Protein AF-A0AA50DKS5-F1 (afdb_monomer_lite)

Organism: NCBI:txid3062598

pLDDT: mean 78.27, std 12.13, range [40.22, 96.81]

InterPro domains:
  IPR008312 Type VI secretion system sheath protein TssB1 [PF05591] (7-66)
  IPR010732 Type VI secretion, TssG-like [PTHR35564] (52-245)

Foldseek 3Di:
DDPDPPPDDPDDPDDDDDDDCPVPDDDDDDDDDDDADDDCLPLPPDPDDPVPDDGDDDDPVPCDDVVLVLCVLLVCNDPPSVVVQPDDSVLVSQLSNQSNDPDNDLVSLQSLLCSLPVQKHKDKDQWDWDKDFDPDADDPPDPDDDDPVPPHDHDGIDIGGHQEMEIEIEHADLVVLVQCALPHPSVVNSLSVCCSRVPQRHKYWYKYKYFPLSLDADPPDPDDDDDQRRDDPPDDPNDDDPPDDRMTMDTRGMRHNDDPDDPPDDDDDDDDDDD

Structure (mmCIF, N/CA/C/O backbone):
data_AF-A0AA50DKS5-F1
#
_entry.id   AF-A0AA50DKS5-F1
#
loop_
_atom_site.group_PDB
_atom_site.id
_atom_site.type_symbol
_atom_site.label_atom_id
_atom_site.label_alt_id
_atom_site.label_comp_id
_atom_site.label_asym_id
_atom_site.label_entity_id
_atom_site.label_seq_id
_atom_site.pdbx_PDB_ins_code
_atom_site.Cartn_x
_atom_site.Cartn_y
_atom_site.Cartn_z
_atom_site.occupancy
_atom_site.B_iso_or_equiv
_atom_site.auth_seq_id
_atom_site.auth_comp_id
_atom_site.auth_asym_id
_atom_site.auth_atom_id
_atom_site.pdbx_PDB_model_num
ATOM 1 N N . MET A 1 1 ? -30.496 13.389 44.819 1.00 41.00 1 MET A N 1
ATOM 2 C CA . MET A 1 1 ? -31.827 13.177 44.215 1.00 41.00 1 MET A CA 1
ATOM 3 C C . MET A 1 1 ? -32.398 14.548 43.907 1.00 41.00 1 MET A C 1
ATOM 5 O O . MET A 1 1 ? -32.779 15.257 44.826 1.00 41.00 1 MET A O 1
ATOM 9 N N . SER A 1 2 ? -32.318 14.976 42.651 1.00 40.22 2 SER A N 1
ATOM 10 C CA . SER A 1 2 ? -32.884 16.236 42.173 1.00 40.22 2 SER A CA 1
ATOM 11 C C . SER A 1 2 ? -34.405 16.106 42.157 1.00 40.22 2 SER A C 1
ATOM 13 O O . SER A 1 2 ? -34.955 15.314 41.392 1.00 40.22 2 SER A O 1
ATOM 15 N N . ASN A 1 3 ? -35.083 16.841 43.037 1.00 45.91 3 ASN A N 1
ATOM 16 C CA . ASN A 1 3 ? -36.538 16.915 43.034 1.00 45.91 3 ASN A CA 1
ATOM 17 C C . ASN A 1 3 ? -36.977 17.563 41.716 1.00 45.91 3 ASN A C 1
ATOM 19 O O . ASN A 1 3 ? -36.710 18.738 41.477 1.00 45.91 3 ASN A O 1
ATOM 23 N N . SER A 1 4 ? -37.604 16.774 40.841 1.00 48.50 4 SER A N 1
ATOM 24 C CA . SER A 1 4 ? -38.310 17.285 39.667 1.00 48.50 4 SER A CA 1
ATOM 25 C C . SER A 1 4 ? -39.336 18.319 40.135 1.00 48.50 4 SER A C 1
ATOM 27 O O . SER A 1 4 ? -40.123 18.043 41.042 1.00 48.50 4 SER A O 1
ATOM 29 N N . TYR A 1 5 ? -39.333 19.496 39.511 1.00 51.75 5 TYR A N 1
ATOM 30 C CA . TYR A 1 5 ? -40.153 20.675 39.825 1.00 51.75 5 TYR A CA 1
ATOM 31 C C . TYR A 1 5 ? -41.684 20.461 39.747 1.00 51.75 5 TYR A C 1
ATOM 33 O O . TYR A 1 5 ? -42.449 21.411 39.849 1.00 51.75 5 TYR A O 1
ATOM 41 N N . GLN A 1 6 ? -42.157 19.225 39.578 1.00 54.66 6 GLN A N 1
ATOM 42 C CA . GLN A 1 6 ? -43.576 18.854 39.538 1.00 54.66 6 GLN A CA 1
ATOM 43 C C . GLN A 1 6 ? -44.177 18.477 40.903 1.00 54.66 6 GLN A C 1
ATOM 45 O O . GLN A 1 6 ? -45.345 18.101 40.965 1.00 54.66 6 GLN A O 1
ATOM 50 N N . SER A 1 7 ? -43.415 18.558 42.000 1.00 57.22 7 SER A N 1
ATOM 51 C CA . SER A 1 7 ? -43.892 18.105 43.318 1.00 57.22 7 SER A CA 1
ATOM 52 C C . SER A 1 7 ? -44.574 19.179 44.180 1.00 57.22 7 SER A C 1
ATOM 54 O O . SER A 1 7 ? -45.033 18.853 45.276 1.00 57.22 7 SER A O 1
ATOM 56 N N . GLU A 1 8 ? -44.672 20.432 43.733 1.00 63.00 8 GLU A N 1
ATOM 57 C CA . GLU A 1 8 ? -45.367 21.488 44.480 1.00 63.00 8 GLU A CA 1
ATOM 58 C C . GLU A 1 8 ? -46.727 21.780 43.852 1.00 63.00 8 GLU A C 1
ATOM 60 O O . GLU A 1 8 ? -46.845 22.534 42.888 1.00 63.00 8 GLU A O 1
ATOM 65 N N . ILE A 1 9 ? -47.773 21.155 44.398 1.00 62.28 9 ILE A N 1
ATOM 66 C CA . ILE A 1 9 ? -49.142 21.377 43.936 1.00 62.28 9 ILE A CA 1
ATOM 67 C C . ILE A 1 9 ? -49.841 22.364 44.884 1.00 62.28 9 ILE A C 1
ATOM 69 O O . ILE A 1 9 ? -49.938 22.079 46.082 1.00 62.28 9 ILE A O 1
ATOM 73 N N . PRO A 1 10 ? -50.357 23.506 44.390 1.00 65.62 10 PRO A N 1
ATOM 74 C CA . PRO A 1 10 ? -51.117 24.432 45.219 1.00 65.62 10 PRO A CA 1
ATOM 75 C C . PRO A 1 10 ? -52.392 23.773 45.765 1.00 65.62 10 PRO A C 1
ATOM 77 O O . PRO A 1 10 ? -52.944 22.844 45.170 1.00 65.62 10 PRO A O 1
ATOM 80 N N . LYS A 1 11 ? -52.890 24.258 46.909 1.00 64.38 11 LYS A N 1
ATOM 81 C CA . LYS A 1 11 ? -54.128 23.742 47.513 1.00 64.38 11 LYS A CA 1
ATOM 82 C C . LYS A 1 11 ? -55.319 23.972 46.573 1.00 64.38 11 LYS A C 1
ATOM 84 O O . LYS A 1 11 ? -55.790 25.097 46.435 1.00 64.38 11 LYS A O 1
ATOM 89 N N . ALA A 1 12 ? -55.833 22.895 45.987 1.00 70.19 12 ALA A N 1
ATOM 90 C CA . ALA A 1 12 ? -57.063 22.866 45.198 1.00 70.19 12 ALA A CA 1
ATOM 91 C C . ALA A 1 12 ? -58.114 21.961 45.868 1.00 70.19 12 ALA A C 1
ATOM 93 O O . ALA A 1 12 ? -57.774 21.099 46.679 1.00 70.19 12 ALA A O 1
ATOM 94 N N . ARG A 1 13 ? -59.404 22.149 45.541 1.00 72.62 13 ARG A N 1
ATOM 95 C CA . ARG A 1 13 ? -60.508 21.334 46.099 1.00 72.62 13 ARG A CA 1
ATOM 96 C C . ARG A 1 13 ? -60.467 19.867 45.657 1.00 72.62 13 ARG A C 1
ATOM 98 O O . ARG A 1 13 ? -61.010 19.019 46.353 1.00 72.62 13 ARG A O 1
ATOM 105 N N . VAL A 1 14 ? -59.822 19.575 44.531 1.00 65.06 14 VAL A N 1
ATOM 106 C CA . VAL A 1 14 ? -59.514 18.221 44.063 1.00 65.06 14 VAL A CA 1
ATOM 107 C C . VAL A 1 14 ? -58.103 18.256 43.491 1.00 65.06 14 VAL A C 1
ATOM 109 O O . VAL A 1 14 ? -57.806 19.119 42.669 1.00 65.06 14 VAL A O 1
ATOM 112 N N . ASN A 1 15 ? -57.251 17.331 43.927 1.00 67.56 15 ASN A N 1
ATOM 113 C CA . ASN A 1 15 ? -55.910 17.135 43.386 1.00 67.56 15 ASN A CA 1
ATOM 114 C C . ASN A 1 15 ? -55.766 15.680 42.949 1.00 67.56 15 ASN A C 1
ATOM 116 O O . ASN A 1 15 ? -55.916 14.776 43.768 1.00 67.56 15 ASN A O 1
ATOM 120 N N . ILE A 1 16 ? -55.484 15.462 41.666 1.00 65.88 16 ILE A N 1
ATOM 121 C CA . ILE A 1 16 ? -55.266 14.129 41.102 1.00 65.88 16 ILE A CA 1
ATOM 122 C C . ILE A 1 16 ? -53.771 13.997 40.821 1.00 65.88 16 ILE A C 1
ATOM 124 O O . ILE A 1 16 ? -53.233 14.701 39.969 1.00 65.88 16 ILE A O 1
ATOM 128 N N . GLN A 1 17 ? -53.101 13.110 41.556 1.00 62.28 17 GLN A N 1
ATOM 129 C CA . GLN A 1 17 ? -51.696 12.768 41.346 1.00 62.28 17 GLN A CA 1
ATOM 130 C C . GLN A 1 17 ? -51.593 11.371 40.736 1.00 62.28 17 GLN A C 1
ATOM 132 O O . GLN A 1 17 ? -52.210 10.426 41.223 1.00 62.28 17 GLN A O 1
ATOM 137 N N . LEU A 1 18 ? -50.782 11.242 39.686 1.00 57.25 18 LEU A N 1
ATOM 138 C CA . LEU A 1 18 ? -50.420 9.954 39.107 1.00 57.25 18 LEU A CA 1
ATOM 139 C C . LEU A 1 18 ? -49.136 9.458 39.788 1.00 57.25 18 LEU A C 1
ATOM 141 O O . LEU A 1 18 ? -48.049 9.962 39.511 1.00 57.25 18 LEU A O 1
ATOM 145 N N . SER A 1 19 ? -49.251 8.485 40.689 1.00 56.84 19 SER A N 1
ATOM 146 C CA . SER A 1 19 ? -48.101 7.820 41.303 1.00 56.84 19 SER A CA 1
ATOM 147 C C . SER A 1 19 ? -47.795 6.513 40.565 1.00 56.84 19 SER A C 1
ATOM 149 O O . SER A 1 19 ? -48.608 5.595 40.501 1.00 56.84 19 SER A O 1
ATOM 151 N N . LEU A 1 20 ? -46.598 6.419 39.982 1.00 63.66 20 LEU A N 1
ATOM 152 C CA . LEU A 1 20 ? -46.109 5.184 39.367 1.00 63.66 20 LEU A CA 1
ATOM 153 C C . LEU A 1 20 ? -45.608 4.247 40.475 1.00 63.66 20 LEU A C 1
ATOM 155 O O . LEU A 1 20 ? -44.569 4.494 41.086 1.00 63.66 20 LEU A O 1
ATOM 159 N N . HIS A 1 21 ? -46.346 3.175 40.761 1.00 61.62 21 HIS A N 1
ATOM 160 C CA . HIS A 1 21 ? -45.908 2.134 41.692 1.00 61.62 21 HIS A CA 1
ATOM 161 C C . HIS A 1 21 ? -44.920 1.180 41.009 1.00 61.62 21 HIS A C 1
ATOM 163 O O . HIS A 1 21 ? -45.314 0.233 40.340 1.00 61.62 21 HIS A O 1
ATOM 169 N N . THR A 1 22 ? -43.619 1.411 41.202 1.00 64.81 22 THR A N 1
ATOM 170 C CA . THR A 1 22 ? -42.535 0.565 40.666 1.00 64.81 22 THR A CA 1
ATOM 171 C C . THR A 1 22 ? -42.190 -0.650 41.537 1.00 64.81 22 THR A C 1
ATOM 173 O O . THR A 1 22 ? -41.190 -1.314 41.284 1.00 64.81 22 THR A O 1
ATOM 176 N N . GLY A 1 23 ? -42.981 -0.970 42.570 1.00 67.75 23 GLY A N 1
ATOM 177 C CA . GLY A 1 23 ? -42.818 -2.205 43.358 1.00 67.75 23 GLY A CA 1
ATOM 178 C C . GLY A 1 23 ? -41.442 -2.386 44.018 1.00 67.75 23 GLY A C 1
ATOM 179 O O . GLY A 1 23 ? -41.002 -3.513 44.206 1.00 67.75 23 GLY A O 1
ATOM 180 N N . GLY A 1 24 ? -40.728 -1.295 44.324 1.00 65.88 24 GLY A N 1
ATOM 181 C CA . GLY A 1 24 ? -39.368 -1.350 44.879 1.00 65.88 24 GLY A CA 1
ATOM 182 C C . GLY A 1 24 ? -38.260 -1.618 43.851 1.00 65.88 24 GLY A C 1
ATOM 183 O O . GLY A 1 24 ? -37.094 -1.711 44.234 1.00 65.88 24 GLY A O 1
ATOM 184 N N . ALA A 1 25 ? -38.584 -1.703 42.555 1.00 63.84 25 ALA A N 1
ATOM 185 C CA . ALA A 1 25 ? -37.595 -1.850 41.496 1.00 63.84 25 ALA A CA 1
ATOM 186 C C . ALA A 1 25 ? -36.688 -0.612 41.430 1.00 63.84 25 ALA A C 1
ATOM 188 O O . ALA A 1 25 ? -37.138 0.515 41.202 1.00 63.84 25 ALA A O 1
ATOM 189 N N . GLN A 1 26 ? -35.389 -0.826 41.631 1.00 65.12 26 GLN A N 1
ATOM 190 C CA . GLN A 1 26 ? -34.385 0.221 41.503 1.00 65.12 26 GLN A CA 1
ATOM 191 C C . GLN A 1 26 ? -34.089 0.479 40.025 1.00 65.12 26 GLN A C 1
ATOM 193 O O . GLN A 1 26 ? -33.882 -0.450 39.243 1.00 65.12 26 GLN A O 1
ATOM 198 N N . LYS A 1 27 ? -34.048 1.757 39.638 1.00 70.62 27 LYS A N 1
ATOM 199 C CA . LYS A 1 27 ? -33.676 2.171 38.283 1.00 70.62 27 LYS A CA 1
ATOM 200 C C . LYS A 1 27 ? -32.229 1.754 38.009 1.00 70.62 27 LYS A C 1
ATOM 202 O O . LYS A 1 27 ? -31.300 2.388 38.503 1.00 70.62 27 LYS A O 1
ATOM 207 N N . LYS A 1 28 ? -32.041 0.706 37.208 1.00 66.06 28 LYS A N 1
ATOM 208 C CA . LYS A 1 28 ? -30.723 0.301 36.715 1.00 66.06 28 LYS A CA 1
ATOM 209 C C . LYS A 1 28 ? -30.365 1.190 35.525 1.00 66.06 28 LYS A C 1
ATOM 211 O O . LYS A 1 28 ? -31.116 1.260 34.558 1.00 66.06 28 LYS A O 1
ATOM 216 N N . ILE A 1 29 ? -29.264 1.925 35.638 1.00 77.56 29 ILE A N 1
ATOM 217 C CA . ILE A 1 29 ? -28.737 2.767 34.560 1.00 77.56 29 ILE A CA 1
ATOM 218 C C . ILE A 1 29 ? -27.666 1.949 33.845 1.00 77.56 29 ILE A C 1
ATOM 220 O O . ILE A 1 29 ? -26.750 1.439 34.490 1.00 77.56 29 ILE A O 1
ATOM 224 N N . GLU A 1 30 ? -27.799 1.793 32.532 1.00 72.06 30 GLU A N 1
ATOM 225 C CA . GLU A 1 30 ? -26.780 1.139 31.716 1.00 72.06 30 GLU A CA 1
ATOM 226 C C . GLU A 1 30 ? -25.545 2.035 31.601 1.00 72.06 30 GLU A C 1
ATOM 228 O O . GLU A 1 30 ? -25.652 3.241 31.366 1.00 72.06 30 GLU A O 1
ATOM 233 N N . LEU A 1 31 ? -24.365 1.444 31.794 1.00 76.94 31 LEU A N 1
ATOM 234 C CA . LEU A 1 31 ? -23.100 2.146 31.627 1.00 76.94 31 LEU A CA 1
ATOM 235 C C . LEU A 1 31 ? -22.703 2.098 30.147 1.00 76.94 31 LEU A C 1
ATOM 237 O O . LEU A 1 31 ? -22.516 1.003 29.614 1.00 76.94 31 LEU A O 1
ATOM 241 N N . PRO A 1 32 ? -22.561 3.251 29.472 1.00 78.12 32 PRO A N 1
ATOM 242 C CA . PRO A 1 32 ? -22.132 3.265 28.085 1.00 78.12 32 PRO A CA 1
ATOM 243 C C . PRO A 1 32 ? -20.652 2.884 27.986 1.00 78.12 32 PRO A C 1
ATOM 245 O O . PRO A 1 32 ? -19.813 3.424 28.711 1.00 78.12 32 PRO A O 1
ATOM 248 N N . LEU A 1 33 ? -20.318 2.002 27.043 1.00 76.44 33 LEU A N 1
ATOM 249 C CA . LEU A 1 33 ? -18.931 1.737 26.670 1.00 76.44 33 LEU A CA 1
ATOM 250 C C . LEU A 1 33 ? -18.381 2.954 25.912 1.00 76.44 33 LEU A C 1
ATOM 252 O O . LEU A 1 33 ? -18.797 3.233 24.789 1.00 76.44 33 LEU A O 1
ATOM 256 N N . LYS A 1 34 ? -17.444 3.683 26.524 1.00 78.75 34 LYS A N 1
ATOM 257 C CA . LYS A 1 34 ? -16.695 4.765 25.873 1.00 78.75 34 LYS A CA 1
ATOM 258 C C . LYS A 1 34 ? -15.240 4.341 25.721 1.00 78.75 34 LYS A C 1
ATOM 260 O O . LYS A 1 34 ? -14.570 4.086 26.716 1.00 78.75 34 LYS A O 1
ATOM 265 N N . LEU A 1 35 ? -14.769 4.277 24.481 1.00 77.19 35 LEU A N 1
ATOM 266 C CA . LEU A 1 35 ? -13.377 3.983 24.153 1.00 77.19 35 LEU A CA 1
ATOM 267 C C . LEU A 1 35 ? -12.627 5.300 23.937 1.00 77.19 35 LEU A C 1
ATOM 269 O O . LEU A 1 35 ? -13.119 6.183 23.235 1.00 77.19 35 LEU A O 1
ATOM 273 N N . MET A 1 36 ? -11.450 5.432 24.547 1.00 79.06 36 MET A N 1
ATOM 274 C CA . MET A 1 36 ? -10.564 6.581 24.368 1.00 79.06 36 MET A CA 1
ATOM 275 C C . MET A 1 36 ? -9.353 6.142 23.553 1.00 79.06 36 MET A C 1
ATOM 277 O O . MET A 1 36 ? -8.617 5.250 23.966 1.00 79.06 36 MET A O 1
ATOM 281 N N . VAL A 1 37 ? -9.157 6.775 22.399 1.00 76.69 37 VAL A N 1
ATOM 282 C CA . VAL A 1 37 ? -7.988 6.543 21.549 1.00 76.69 37 VAL A CA 1
ATOM 283 C C . VAL A 1 37 ? -6.999 7.674 21.795 1.00 76.69 37 VAL A C 1
ATOM 285 O O . VAL A 1 37 ? -7.331 8.842 21.599 1.00 76.69 37 VAL A O 1
ATOM 288 N N . VAL A 1 38 ? -5.790 7.330 22.232 1.00 82.31 38 VAL A N 1
ATOM 289 C CA . VAL A 1 38 ? -4.711 8.288 22.494 1.00 82.31 38 VAL A CA 1
ATOM 290 C C . VAL A 1 38 ? -3.602 8.052 21.484 1.00 82.31 38 VAL A C 1
ATOM 292 O O . VAL A 1 38 ? -3.133 6.931 21.323 1.00 82.31 38 VAL A O 1
ATOM 295 N N . GLY A 1 39 ? -3.190 9.116 20.807 1.00 76.00 39 GLY A N 1
ATOM 296 C CA . GLY A 1 39 ? -2.109 9.097 19.833 1.00 76.00 39 GLY A CA 1
ATOM 297 C C . GLY A 1 39 ? -1.587 10.509 19.608 1.00 76.00 39 GLY A C 1
ATOM 298 O O . GLY A 1 39 ? -2.270 11.487 19.927 1.00 76.00 39 GLY A O 1
ATOM 299 N N . ASP A 1 40 ? -0.371 10.623 19.081 1.00 76.06 40 ASP A N 1
ATOM 300 C CA . ASP A 1 40 ? 0.149 11.911 18.634 1.00 76.06 40 ASP A CA 1
ATOM 301 C C . ASP A 1 40 ? -0.353 12.213 17.220 1.00 76.06 40 ASP A C 1
ATOM 303 O O . ASP A 1 40 ? 0.219 11.789 16.218 1.00 76.06 40 ASP A O 1
ATOM 307 N N . TYR A 1 41 ? -1.458 12.950 17.155 1.00 74.62 41 TYR A N 1
ATOM 308 C CA . TYR A 1 41 ? -2.046 13.430 15.902 1.00 74.62 41 TYR A CA 1
ATOM 309 C C . TYR A 1 41 ? -1.471 14.779 15.449 1.00 74.62 41 TYR A C 1
ATOM 311 O O . TYR A 1 41 ? -1.801 15.254 14.364 1.00 74.62 41 TYR A O 1
ATOM 319 N N . SER A 1 42 ? -0.638 15.401 16.288 1.00 71.31 42 SER A N 1
ATOM 320 C CA . SER A 1 42 ? -0.058 16.732 16.081 1.00 71.31 42 SER A CA 1
ATOM 321 C C . SER A 1 42 ? 1.397 16.696 15.612 1.00 71.31 42 SER A C 1
ATOM 323 O O . SER A 1 42 ? 1.975 17.753 15.367 1.00 71.31 42 SER A O 1
ATOM 325 N N . ASN A 1 43 ? 1.995 15.502 15.521 1.00 66.25 43 ASN A N 1
ATOM 326 C CA . ASN A 1 43 ? 3.399 15.289 15.171 1.00 66.25 43 ASN A CA 1
ATOM 327 C C . ASN A 1 43 ? 4.355 16.131 16.042 1.00 66.25 43 ASN A C 1
ATOM 329 O O . ASN A 1 43 ? 5.215 16.856 15.542 1.00 66.25 43 ASN A O 1
ATOM 333 N N . GLY A 1 44 ? 4.143 16.106 17.358 1.00 75.06 44 GLY A N 1
ATOM 334 C CA . GLY A 1 44 ? 4.940 16.856 18.330 1.00 75.06 44 GLY A CA 1
ATOM 335 C C . GLY A 1 44 ? 4.708 18.372 18.359 1.00 75.06 44 GLY A C 1
ATOM 336 O O . GLY A 1 44 ? 5.373 19.065 19.130 1.00 75.06 44 GLY A O 1
ATOM 337 N N . ALA A 1 45 ? 3.776 18.917 17.569 1.00 72.50 45 ALA A N 1
ATOM 338 C CA . ALA A 1 45 ? 3.452 20.345 17.611 1.00 72.50 45 ALA A CA 1
ATOM 339 C C . ALA A 1 45 ? 2.688 20.746 18.889 1.00 72.50 45 ALA A C 1
ATOM 341 O O . ALA A 1 45 ? 2.758 21.898 19.316 1.00 72.50 45 ALA A O 1
ATOM 342 N N . GLU A 1 46 ? 1.973 19.810 19.523 1.00 77.19 46 GLU A N 1
ATOM 343 C CA . GLU A 1 46 ? 1.187 20.074 20.729 1.00 77.19 46 GLU A CA 1
ATOM 344 C C . GLU A 1 46 ? 2.047 20.007 22.003 1.00 77.19 46 GLU A C 1
ATOM 346 O O . GLU A 1 46 ? 2.353 18.931 22.526 1.00 77.19 46 GLU A O 1
ATOM 351 N N . GLN A 1 47 ? 2.404 21.185 22.520 1.00 81.94 47 GLN A N 1
ATOM 352 C CA . GLN A 1 47 ? 3.286 21.357 23.681 1.00 81.94 47 GLN A CA 1
ATOM 353 C C . GLN A 1 47 ? 2.534 21.510 25.012 1.00 81.94 47 GLN A C 1
ATOM 355 O O . GLN A 1 47 ? 3.155 21.485 26.075 1.00 81.94 47 GLN A O 1
ATOM 360 N N . ARG A 1 48 ? 1.200 21.653 24.992 1.00 87.88 48 ARG A N 1
ATOM 361 C CA . ARG A 1 48 ? 0.410 21.786 26.226 1.00 87.88 48 ARG A CA 1
ATOM 362 C C . ARG A 1 48 ? 0.468 20.506 27.067 1.00 87.88 48 ARG A C 1
ATOM 364 O O . ARG A 1 48 ? 0.461 19.410 26.491 1.00 87.88 48 ARG A O 1
ATOM 371 N N . PRO A 1 49 ? 0.478 20.594 28.408 1.00 87.25 49 PRO A N 1
ATOM 372 C CA . PRO A 1 49 ? 0.422 19.416 29.270 1.00 87.25 49 PRO A CA 1
ATOM 373 C C . PRO A 1 49 ? -0.879 18.635 29.042 1.00 87.25 49 PRO A C 1
ATOM 375 O O . PRO A 1 49 ? -1.917 19.211 28.726 1.00 87.25 49 PRO A O 1
ATOM 378 N N . VAL A 1 50 ? -0.838 17.308 29.209 1.00 84.44 50 VAL A N 1
ATOM 379 C CA . VAL A 1 50 ? -1.974 16.408 28.905 1.00 84.44 50 VAL A CA 1
ATOM 380 C C . VAL A 1 50 ? -3.252 16.790 29.663 1.00 84.44 50 VAL A C 1
ATOM 382 O O . VAL A 1 50 ? -4.344 16.623 29.132 1.00 84.44 50 VAL A O 1
ATOM 385 N N . SER A 1 51 ? -3.125 17.359 30.863 1.00 85.75 51 SER A N 1
ATOM 386 C CA . SER A 1 51 ? -4.247 17.840 31.680 1.00 85.75 51 SER A CA 1
ATOM 387 C C . SER A 1 51 ? -5.024 19.010 31.071 1.00 85.75 51 SER A C 1
ATOM 389 O O . SER A 1 51 ? -6.178 19.213 31.429 1.00 85.75 51 SER A O 1
ATOM 391 N N . GLU A 1 52 ? -4.405 19.784 30.178 1.00 85.12 52 GLU A N 1
ATOM 392 C CA . GLU A 1 52 ? -5.013 20.944 29.509 1.00 85.12 52 GLU A CA 1
ATOM 393 C C . GLU A 1 52 ? -5.562 20.599 28.116 1.00 85.12 52 GLU A C 1
ATOM 395 O O . GLU A 1 52 ? -6.104 21.459 27.422 1.00 85.12 52 GLU A O 1
ATOM 400 N N . ARG A 1 53 ? -5.403 19.344 27.678 1.00 83.56 53 ARG A N 1
ATOM 401 C CA . ARG A 1 53 ? -5.865 18.884 26.367 1.00 83.56 53 ARG A CA 1
ATOM 402 C C . ARG A 1 53 ? -7.318 18.433 26.465 1.00 83.56 53 ARG A C 1
ATOM 404 O O . ARG A 1 53 ? -7.678 17.629 27.323 1.00 83.56 53 ARG A O 1
ATOM 411 N N . GLU A 1 54 ? -8.150 18.922 25.554 1.00 79.56 54 GLU A N 1
ATOM 412 C CA . GLU A 1 54 ? -9.554 18.523 25.485 1.00 79.56 54 GLU A CA 1
ATOM 413 C C . GLU A 1 54 ? -9.713 17.164 24.794 1.00 79.56 54 GLU A C 1
ATOM 415 O O . GLU A 1 54 ? -9.077 16.874 23.779 1.00 79.56 54 GLU A O 1
ATOM 420 N N . THR A 1 55 ? -10.589 16.321 25.345 1.00 74.69 55 THR A N 1
ATOM 421 C CA . THR A 1 55 ? -10.972 15.062 24.696 1.00 74.69 55 THR A CA 1
ATOM 422 C C . THR A 1 55 ? -12.048 15.334 23.654 1.00 74.69 55 THR A C 1
ATOM 424 O O . THR A 1 55 ? -13.068 15.957 23.945 1.00 74.69 55 THR A O 1
ATOM 427 N N . VAL A 1 56 ? -11.828 14.860 22.430 1.00 72.81 56 VAL A N 1
ATOM 428 C CA . VAL A 1 56 ? -12.771 15.043 21.324 1.00 72.81 56 VAL A CA 1
ATOM 429 C C . VAL A 1 56 ? -13.631 13.790 21.196 1.00 72.81 56 VAL A C 1
ATOM 431 O O . VAL A 1 56 ? -13.116 12.687 21.015 1.00 72.81 56 VAL A O 1
ATOM 434 N N . SER A 1 57 ? -14.953 13.943 21.293 1.00 71.56 57 SER A N 1
ATOM 435 C CA . SER A 1 57 ? -15.889 12.834 21.090 1.00 71.56 57 SER A CA 1
ATOM 436 C C . SER A 1 57 ? -16.140 12.600 19.602 1.00 71.56 57 SER A C 1
ATOM 438 O O . SER A 1 57 ? -16.561 13.528 18.914 1.00 71.56 57 SER A O 1
ATOM 440 N N . ILE A 1 58 ? -15.978 11.365 19.129 1.00 66.12 58 ILE A N 1
ATOM 441 C CA . ILE A 1 58 ? -16.284 10.954 17.751 1.00 66.12 58 ILE A CA 1
ATOM 442 C C . ILE A 1 58 ? -17.430 9.930 17.794 1.00 66.12 58 ILE A C 1
ATOM 444 O O . ILE A 1 58 ? -17.413 8.998 18.596 1.00 66.12 58 ILE A O 1
ATOM 448 N N . ASN A 1 59 ? -18.452 10.114 16.963 1.00 65.50 59 ASN A N 1
ATOM 449 C CA . ASN A 1 59 ? -19.635 9.277 16.821 1.00 65.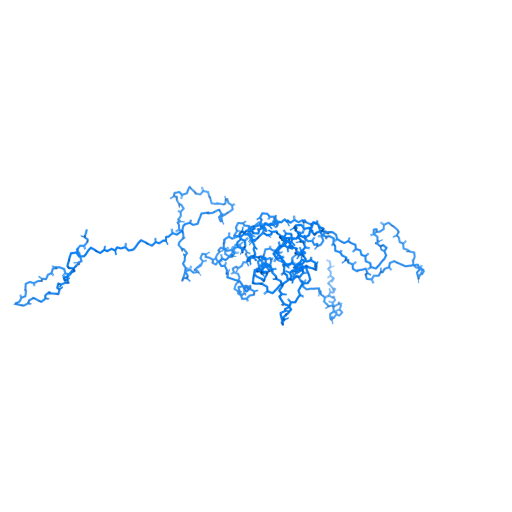50 59 ASN A CA 1
ATOM 450 C C . ASN A 1 59 ? -20.101 9.258 15.349 1.00 65.50 59 ASN A C 1
ATOM 452 O O . ASN A 1 59 ? -19.646 10.039 14.518 1.00 65.50 59 ASN A O 1
ATOM 456 N N . LYS A 1 60 ? -21.026 8.352 15.007 1.00 58.56 60 LYS A N 1
ATOM 457 C CA . LYS A 1 60 ? -21.490 8.153 13.619 1.00 58.56 60 LYS A CA 1
ATOM 458 C C . LYS A 1 60 ? -22.145 9.399 12.995 1.00 58.56 60 LYS A C 1
ATOM 460 O O . LYS A 1 60 ? -22.190 9.508 11.775 1.00 58.56 60 LYS A O 1
ATOM 465 N N . ASN A 1 61 ? -22.638 10.319 13.822 1.00 51.34 61 ASN A N 1
ATOM 466 C CA . ASN A 1 61 ? -23.417 11.483 13.403 1.00 51.34 61 ASN A CA 1
ATOM 467 C C . ASN A 1 61 ? -22.620 12.798 13.471 1.00 51.34 61 ASN A C 1
ATOM 469 O O . ASN A 1 61 ? -23.147 13.826 13.062 1.00 51.34 61 ASN A O 1
ATOM 473 N N . ASN A 1 62 ? -21.382 12.784 13.983 1.00 55.50 62 ASN A N 1
ATOM 474 C CA . ASN A 1 62 ? -20.531 13.963 14.163 1.00 55.50 62 ASN A CA 1
ATOM 475 C C . ASN A 1 62 ? -19.211 13.845 13.387 1.00 55.50 62 ASN A C 1
ATOM 477 O O . ASN A 1 62 ? -18.149 14.229 13.879 1.00 55.50 62 ASN A O 1
ATOM 481 N N . PHE A 1 63 ? -19.275 13.351 12.147 1.00 60.88 63 PHE A N 1
ATOM 482 C CA . PHE A 1 63 ? -18.183 13.485 11.173 1.00 60.88 63 PHE A CA 1
ATOM 483 C C . PHE A 1 63 ? -18.041 14.965 10.753 1.00 60.88 63 PHE A C 1
ATOM 485 O O . PHE A 1 63 ? -18.228 15.352 9.604 1.00 60.88 63 PHE A O 1
ATOM 492 N N . ASP A 1 64 ? -17.829 15.801 11.758 1.00 67.94 64 ASP A N 1
ATOM 493 C CA . ASP A 1 64 ? -18.032 17.235 11.824 1.00 67.94 64 ASP A CA 1
ATOM 494 C C . ASP A 1 64 ? -16.683 17.916 11.607 1.00 67.94 64 ASP A C 1
ATOM 496 O O . ASP A 1 64 ? -15.637 17.272 11.707 1.00 67.94 64 ASP A O 1
ATOM 500 N N . ASN A 1 65 ? -16.696 19.210 11.311 1.00 69.62 65 ASN A N 1
ATOM 501 C CA . ASN A 1 65 ? -15.571 20.015 10.812 1.00 69.62 65 ASN A CA 1
ATOM 502 C C . ASN A 1 65 ? -14.146 19.651 11.285 1.00 69.62 65 ASN A C 1
ATOM 504 O O . ASN A 1 65 ? -13.214 19.780 10.503 1.00 69.62 65 ASN A O 1
ATOM 508 N N . ILE A 1 66 ? -13.939 19.184 12.519 1.00 74.62 66 ILE A N 1
ATOM 509 C CA . ILE A 1 66 ? -12.630 18.725 13.016 1.00 74.62 66 ILE A CA 1
ATOM 510 C C . ILE A 1 66 ? -12.093 17.529 12.218 1.00 74.62 66 ILE A C 1
ATOM 512 O O . ILE A 1 66 ? -10.931 17.543 11.826 1.00 74.62 66 ILE A O 1
ATOM 516 N N . SER A 1 67 ? -12.904 16.506 11.940 1.00 74.94 67 SER A N 1
ATOM 517 C CA . SER A 1 67 ? -12.469 15.354 11.138 1.00 74.94 67 SER A CA 1
ATOM 518 C C . SER A 1 67 ? -12.102 15.780 9.717 1.00 74.94 67 SER A C 1
ATOM 520 O O . SER A 1 67 ? -11.103 15.309 9.182 1.00 74.94 67 SER A O 1
ATOM 522 N N . GLN A 1 68 ? -12.855 16.720 9.138 1.00 75.88 68 GLN A N 1
ATOM 523 C CA . GLN A 1 68 ? -12.525 17.319 7.843 1.00 75.88 68 GLN A CA 1
ATOM 524 C C . GLN A 1 68 ? -11.235 18.141 7.901 1.00 75.88 68 GLN A C 1
ATOM 526 O O . GLN A 1 68 ? -10.390 18.006 7.022 1.00 75.88 68 GLN A O 1
ATOM 531 N N . SER A 1 69 ? -11.025 18.923 8.962 1.00 78.62 69 SER A N 1
ATOM 532 C CA . SER A 1 69 ? -9.776 19.657 9.189 1.00 78.62 69 SER A CA 1
ATOM 533 C C . SER A 1 69 ? -8.580 18.714 9.318 1.00 78.62 69 SER A C 1
ATOM 535 O O . SER A 1 69 ? -7.545 18.960 8.706 1.00 78.62 69 SER A O 1
ATOM 537 N N . LEU A 1 70 ? -8.722 17.606 10.054 1.00 81.62 70 LEU A N 1
ATOM 538 C CA . LEU A 1 70 ? -7.675 16.590 10.198 1.00 81.62 70 LEU A CA 1
ATOM 539 C C . LEU A 1 70 ? -7.369 15.894 8.869 1.00 81.62 70 LEU A C 1
ATOM 541 O O . LEU A 1 70 ? -6.203 15.738 8.523 1.00 81.62 70 LEU A O 1
ATOM 545 N N . LEU A 1 71 ? -8.390 15.525 8.091 1.00 82.12 71 LEU A N 1
ATOM 546 C CA . LEU A 1 71 ? -8.200 15.012 6.729 1.00 82.12 71 LEU A CA 1
ATOM 547 C C . LEU A 1 71 ? -7.555 16.069 5.818 1.00 82.12 71 LEU A C 1
ATOM 549 O O . LEU A 1 71 ? -6.723 15.738 4.974 1.00 82.12 71 LEU A O 1
ATOM 553 N N . GLY A 1 72 ? -7.872 17.347 6.031 1.00 80.75 72 GLY A N 1
ATOM 554 C CA . GLY A 1 72 ? -7.247 18.496 5.380 1.00 80.75 72 GLY A CA 1
ATOM 555 C C . GLY A 1 72 ? -5.735 18.560 5.580 1.00 80.75 72 GLY A C 1
ATOM 556 O O . GLY A 1 72 ? -5.021 18.820 4.614 1.00 80.75 72 GLY A O 1
ATOM 557 N N . LEU A 1 73 ? -5.229 18.225 6.774 1.00 81.38 73 LEU A N 1
ATOM 558 C CA . LEU A 1 73 ? -3.782 18.165 7.052 1.00 81.38 73 LEU A CA 1
ATOM 559 C C . LEU A 1 73 ? -3.043 17.147 6.171 1.00 81.38 73 LEU A C 1
ATOM 561 O O . LEU A 1 73 ? -1.838 17.261 5.971 1.00 81.38 73 LEU A O 1
ATOM 565 N N . VAL A 1 74 ? -3.765 16.167 5.631 1.00 79.81 74 VAL A N 1
ATOM 566 C CA . VAL A 1 74 ? -3.234 15.111 4.758 1.00 79.81 74 VAL A CA 1
ATOM 567 C C . VAL A 1 74 ? -3.589 15.348 3.284 1.00 79.81 74 VAL A C 1
ATOM 569 O O . VAL A 1 74 ? -3.377 14.488 2.435 1.00 79.81 74 VAL A O 1
ATOM 572 N N . GLY A 1 75 ? -4.178 16.498 2.950 1.00 79.31 75 GLY A N 1
ATOM 573 C CA . GLY A 1 75 ? -4.637 16.796 1.590 1.00 79.31 75 GLY A CA 1
ATOM 574 C C . GLY A 1 75 ? -5.922 16.064 1.177 1.00 79.31 75 GLY A C 1
ATOM 575 O O . GLY A 1 75 ? -6.317 16.138 0.016 1.00 79.31 75 GLY A O 1
ATOM 576 N N . LEU A 1 76 ? -6.605 15.394 2.111 1.00 81.38 76 LEU A N 1
ATOM 577 C CA . LEU A 1 76 ? -7.884 14.709 1.878 1.00 81.38 76 LEU A CA 1
ATOM 578 C C . LEU A 1 76 ? -9.111 15.587 2.172 1.00 81.38 76 LEU A C 1
ATOM 580 O O . LEU A 1 76 ? -10.233 15.165 1.918 1.00 81.38 76 LEU A O 1
ATOM 584 N N . GLY A 1 77 ? -8.916 16.805 2.682 1.00 73.94 77 GLY A N 1
ATOM 585 C CA . GLY A 1 77 ? -9.999 17.748 3.005 1.00 73.94 77 GLY A CA 1
ATOM 586 C C . GLY A 1 77 ? -10.534 18.560 1.817 1.00 73.94 77 GLY A C 1
ATOM 587 O O . GLY A 1 77 ? -11.351 19.455 2.017 1.00 73.94 77 GLY A O 1
ATOM 588 N N . ILE A 1 78 ? -10.065 18.300 0.590 1.00 76.88 78 ILE A N 1
ATOM 589 C CA . ILE A 1 78 ? -10.570 18.975 -0.615 1.00 76.88 78 ILE A CA 1
ATOM 590 C C . ILE A 1 78 ? -11.931 18.358 -0.994 1.00 76.88 78 ILE A C 1
ATOM 592 O O . ILE A 1 78 ? -12.012 17.134 -1.154 1.00 76.88 78 ILE A O 1
ATOM 596 N N . PRO A 1 79 ? -13.000 19.164 -1.164 1.00 72.50 79 PRO A N 1
ATOM 597 C CA . PRO A 1 79 ? -14.298 18.662 -1.610 1.00 72.50 79 PRO A CA 1
ATOM 598 C C . PRO A 1 79 ? -14.181 17.883 -2.929 1.00 72.50 79 PRO A C 1
ATOM 600 O O . PRO A 1 79 ? -13.510 18.332 -3.855 1.00 72.50 79 PRO A O 1
ATOM 603 N N . GLY A 1 80 ? -14.822 16.714 -3.012 1.00 71.62 80 GLY A N 1
ATOM 604 C CA . GLY A 1 80 ? -14.754 15.809 -4.171 1.00 71.62 80 GLY A CA 1
ATOM 605 C C . GLY A 1 80 ? -13.665 14.731 -4.079 1.00 71.62 80 GLY A C 1
ATOM 606 O O . GLY A 1 80 ? -13.834 13.651 -4.635 1.00 71.62 80 GLY A O 1
ATOM 607 N N . THR A 1 81 ? -12.600 14.925 -3.290 1.00 74.75 81 THR A N 1
ATOM 608 C CA . THR A 1 81 ? -11.559 13.890 -3.100 1.00 74.75 81 THR A CA 1
ATOM 609 C C . THR A 1 81 ? -12.128 12.607 -2.494 1.00 74.75 81 THR A C 1
ATOM 611 O O . THR A 1 81 ? -11.691 11.509 -2.834 1.00 74.75 81 THR A O 1
ATOM 614 N N . ALA A 1 82 ? -13.142 12.734 -1.634 1.00 69.19 82 ALA A N 1
ATOM 615 C CA . ALA A 1 82 ? -13.777 11.590 -0.994 1.00 69.19 82 ALA A CA 1
ATOM 616 C C . ALA A 1 82 ? -14.596 10.704 -1.931 1.00 69.19 82 ALA A C 1
ATOM 618 O O . ALA A 1 82 ? -14.723 9.513 -1.672 1.00 69.19 82 ALA A O 1
ATOM 619 N N . GLU A 1 83 ? -15.103 11.254 -3.031 1.00 70.62 83 GLU A N 1
ATOM 620 C CA . GLU A 1 83 ? -15.882 10.500 -4.018 1.00 70.62 83 GLU A CA 1
ATOM 621 C C . GLU A 1 83 ? -14.982 9.598 -4.876 1.00 70.62 83 GLU A C 1
ATOM 623 O O . GLU A 1 83 ? -15.426 8.578 -5.395 1.00 70.62 83 GLU A O 1
ATOM 628 N N . HIS A 1 84 ? -13.695 9.939 -4.979 1.00 72.50 84 HIS A N 1
ATOM 629 C CA . HIS A 1 84 ? -12.696 9.186 -5.737 1.00 72.50 84 HIS A CA 1
ATOM 630 C C . HIS A 1 84 ? -11.970 8.111 -4.914 1.00 72.50 84 HIS A C 1
ATOM 632 O O . HIS A 1 84 ? -11.138 7.384 -5.458 1.00 72.50 84 HIS A O 1
ATOM 638 N N . ILE A 1 85 ? -12.262 8.003 -3.614 1.00 76.56 85 ILE A N 1
ATOM 639 C CA . ILE A 1 85 ? -11.666 7.013 -2.714 1.00 76.56 85 ILE A CA 1
ATOM 640 C C . ILE A 1 85 ? -12.789 6.081 -2.247 1.00 76.56 85 ILE A C 1
ATOM 642 O O . ILE A 1 85 ? -13.572 6.468 -1.380 1.00 76.56 85 ILE A O 1
ATOM 646 N N . PRO A 1 86 ? -12.884 4.846 -2.772 1.00 70.69 86 PRO A N 1
ATOM 647 C CA . PRO A 1 86 ? -13.956 3.914 -2.424 1.00 70.69 86 PRO A CA 1
ATOM 648 C C . PRO A 1 86 ? -13.713 3.235 -1.060 1.00 70.69 86 PRO A C 1
ATOM 650 O O . PRO A 1 86 ? -13.901 2.034 -0.915 1.00 70.69 86 PRO A O 1
ATOM 653 N N . ALA A 1 87 ? -13.277 3.992 -0.048 1.00 73.88 87 ALA A N 1
ATOM 654 C CA . ALA A 1 87 ? -13.039 3.506 1.308 1.00 73.88 87 ALA A CA 1
ATOM 655 C C . ALA A 1 87 ? -13.536 4.514 2.363 1.00 73.88 87 ALA A C 1
ATOM 657 O O . ALA A 1 87 ? -13.448 5.727 2.150 1.00 73.88 87 ALA A O 1
ATOM 658 N N . PRO A 1 88 ? -14.016 4.048 3.534 1.00 78.44 88 PRO A N 1
ATOM 659 C CA . PRO A 1 88 ? -14.447 4.938 4.606 1.00 78.44 88 PRO A CA 1
ATOM 660 C C . PRO A 1 88 ? -13.315 5.844 5.103 1.00 78.44 88 PRO A C 1
ATOM 662 O O . PRO A 1 88 ? -12.266 5.368 5.545 1.00 78.44 88 PRO A O 1
ATOM 665 N N . MET A 1 89 ? -13.567 7.156 5.131 1.00 76.75 89 MET A N 1
ATOM 666 C CA . MET A 1 89 ? -12.571 8.160 5.530 1.00 76.75 89 MET A CA 1
ATOM 667 C C . MET A 1 89 ? -12.041 8.003 6.957 1.00 76.75 89 MET A C 1
ATOM 669 O O . MET A 1 89 ? -10.925 8.421 7.264 1.00 76.75 89 MET A O 1
ATOM 673 N N . SER A 1 90 ? -12.809 7.349 7.827 1.00 80.19 90 SER A N 1
ATOM 674 C CA . SER A 1 90 ? -12.399 7.033 9.194 1.00 80.19 90 SER A CA 1
ATOM 675 C C . SER A 1 90 ? -11.113 6.204 9.266 1.00 80.19 90 SER A C 1
ATOM 677 O O . SER A 1 90 ? -10.362 6.363 10.222 1.00 80.19 90 SER A O 1
ATOM 679 N N . ARG A 1 91 ? -10.818 5.364 8.261 1.00 83.25 91 ARG A N 1
ATOM 680 C CA . ARG A 1 91 ? -9.575 4.570 8.218 1.00 83.25 91 ARG A CA 1
ATOM 681 C C . ARG A 1 91 ? -8.326 5.440 8.046 1.00 83.25 91 ARG A C 1
ATOM 683 O O . ARG A 1 91 ? -7.263 5.101 8.553 1.00 83.25 91 ARG A O 1
ATOM 690 N N . PHE A 1 92 ? -8.440 6.580 7.368 1.00 85.12 92 PHE A N 1
ATOM 691 C CA . PHE A 1 92 ? -7.308 7.495 7.200 1.00 85.12 92 PHE A CA 1
ATOM 692 C C . PHE A 1 92 ? -7.058 8.337 8.454 1.00 85.12 92 PHE A C 1
ATOM 694 O O . PHE A 1 92 ? -5.918 8.712 8.715 1.00 85.12 92 PHE A O 1
ATOM 701 N N . LEU A 1 93 ? -8.084 8.561 9.285 1.00 83.50 93 LEU A N 1
ATOM 702 C CA . LEU A 1 93 ? -7.926 9.257 10.566 1.00 83.50 93 LEU A CA 1
ATOM 703 C C . LEU A 1 93 ? -7.027 8.483 11.543 1.00 83.50 93 LEU A C 1
ATOM 705 O O . LEU A 1 93 ? -6.195 9.088 12.214 1.00 83.50 93 LEU A O 1
ATOM 709 N N . SER A 1 94 ? -7.122 7.150 11.587 1.00 84.31 94 SER A N 1
ATOM 710 C CA . SER A 1 94 ? -6.214 6.333 12.410 1.00 84.31 94 SER A CA 1
ATOM 711 C C . SER A 1 94 ? -4.764 6.358 11.922 1.00 84.31 94 SER A C 1
ATOM 713 O O . SER A 1 94 ? -3.862 5.970 12.657 1.00 84.31 94 SER A O 1
ATOM 715 N N . LEU A 1 95 ? -4.528 6.826 10.695 1.00 88.44 95 LEU A N 1
ATOM 716 C CA . LEU A 1 95 ? -3.225 6.820 10.036 1.00 88.44 95 LEU A CA 1
ATOM 717 C C . LEU A 1 95 ? -2.664 8.224 9.808 1.00 88.44 95 LEU A C 1
ATOM 719 O O . LEU A 1 95 ? -1.693 8.380 9.071 1.00 88.44 95 LEU A O 1
ATOM 723 N N . LEU A 1 96 ? -3.235 9.246 10.454 1.00 85.44 96 LEU A N 1
ATOM 724 C CA . LEU A 1 96 ? -2.808 10.639 10.307 1.00 85.44 96 LEU A CA 1
ATOM 725 C C . LEU A 1 96 ? -1.302 10.814 10.522 1.00 85.44 96 LEU A C 1
ATOM 727 O O . LEU A 1 96 ? -0.641 11.429 9.691 1.00 85.44 96 LEU A O 1
ATOM 731 N N . GLY A 1 97 ? -0.753 10.221 11.587 1.00 85.12 97 GLY A N 1
ATOM 732 C CA . GLY A 1 97 ? 0.677 10.327 11.893 1.00 85.12 97 GLY A CA 1
ATOM 733 C C . GLY A 1 97 ? 1.569 9.736 10.798 1.00 85.12 97 GLY A C 1
ATOM 734 O O . GLY A 1 97 ? 2.597 10.311 10.464 1.00 85.12 97 GLY A O 1
ATOM 735 N N . VAL A 1 98 ? 1.146 8.629 10.183 1.00 88.31 98 VAL A N 1
ATOM 736 C CA . VAL A 1 98 ? 1.874 7.963 9.091 1.00 88.31 98 VAL A CA 1
ATOM 737 C C . VAL A 1 98 ? 1.737 8.730 7.775 1.00 88.31 98 VAL A C 1
ATOM 739 O O . VAL A 1 98 ? 2.691 8.844 7.008 1.00 88.31 98 VAL A O 1
ATOM 742 N N . LEU A 1 99 ? 0.546 9.256 7.491 1.00 86.50 99 LEU A N 1
ATOM 743 C CA . LEU A 1 99 ? 0.259 9.920 6.225 1.00 86.50 99 LEU A CA 1
ATOM 744 C C . LEU A 1 99 ? 0.877 11.321 6.128 1.00 86.50 99 LEU A C 1
ATOM 746 O O . LEU A 1 99 ? 1.200 11.752 5.023 1.00 86.50 99 LEU A O 1
ATOM 750 N N . GLN A 1 100 ? 1.068 12.003 7.261 1.00 84.56 100 GLN A N 1
ATOM 751 C CA . GLN A 1 100 ? 1.721 13.315 7.327 1.00 84.56 100 GLN A CA 1
ATOM 752 C C . GLN A 1 100 ? 3.236 13.251 7.076 1.00 84.56 100 GLN A C 1
ATOM 754 O O . GLN A 1 100 ? 3.853 14.275 6.780 1.00 84.56 100 GLN A O 1
ATOM 759 N N . GLN A 1 101 ? 3.856 12.072 7.180 1.00 85.38 101 GLN A N 1
ATOM 760 C CA . GLN A 1 101 ? 5.288 11.944 6.935 1.00 85.38 101 GLN A CA 1
ATOM 761 C C . GLN A 1 101 ? 5.608 12.130 5.442 1.00 85.38 101 GLN A C 1
ATOM 763 O O . GLN A 1 101 ? 4.962 11.517 4.585 1.00 85.38 101 GLN A O 1
ATOM 768 N N . PRO A 1 102 ? 6.632 12.941 5.105 1.00 81.94 102 PRO A N 1
ATOM 769 C CA . PRO A 1 102 ? 7.020 13.157 3.712 1.00 81.94 102 PRO A CA 1
ATOM 770 C C . PRO A 1 102 ? 7.607 11.888 3.078 1.00 81.94 102 PRO A C 1
ATOM 772 O O . PRO A 1 102 ? 7.434 11.651 1.883 1.00 81.94 102 PRO A O 1
ATOM 775 N N . GLY A 1 103 ? 8.292 11.063 3.878 1.00 84.62 103 GLY A N 1
ATOM 776 C CA . GLY A 1 103 ? 8.815 9.764 3.466 1.00 84.62 103 GLY A CA 1
ATOM 777 C C . GLY A 1 103 ? 7.778 8.651 3.609 1.00 84.62 103 GLY A C 1
ATOM 778 O O . GLY A 1 103 ? 6.944 8.680 4.512 1.00 84.62 103 GLY A O 1
ATOM 779 N N . LYS A 1 104 ? 7.849 7.651 2.725 1.00 88.75 104 LYS A N 1
ATOM 780 C CA . LYS A 1 104 ? 7.052 6.423 2.823 1.00 88.75 104 LYS A CA 1
ATOM 781 C C . LYS A 1 104 ? 7.930 5.318 3.395 1.00 88.75 104 LYS A C 1
ATOM 783 O O . LYS A 1 104 ? 8.943 4.969 2.797 1.00 88.75 104 LYS A O 1
ATOM 788 N N . THR A 1 105 ? 7.573 4.839 4.579 1.00 90.31 105 THR A N 1
ATOM 789 C CA . THR A 1 105 ? 8.383 3.937 5.402 1.00 90.31 105 THR A CA 1
ATOM 790 C C . THR A 1 105 ? 7.733 2.561 5.512 1.00 90.31 105 THR A C 1
ATOM 792 O O . THR A 1 105 ? 6.535 2.399 5.258 1.00 90.31 105 THR A O 1
ATOM 795 N N . GLN A 1 106 ? 8.518 1.555 5.904 1.00 92.00 106 GLN A N 1
ATOM 796 C CA . GLN A 1 106 ? 7.989 0.216 6.163 1.00 92.00 106 GLN A CA 1
ATOM 797 C C . GLN A 1 106 ? 6.999 0.235 7.331 1.00 92.00 106 GLN A C 1
ATOM 799 O O . GLN A 1 106 ? 5.976 -0.433 7.266 1.00 92.00 106 GLN A O 1
ATOM 804 N N . GLU A 1 107 ? 7.258 1.032 8.367 1.00 91.12 107 GLU A N 1
ATOM 805 C CA . GLU A 1 107 ? 6.385 1.170 9.537 1.00 91.12 107 GLU A CA 1
ATOM 806 C C . GLU A 1 107 ? 5.030 1.749 9.136 1.00 91.12 107 GLU A C 1
ATOM 808 O O . GLU A 1 107 ? 3.988 1.285 9.598 1.00 91.12 107 GLU A O 1
ATOM 813 N N . GLY A 1 108 ? 5.032 2.727 8.226 1.00 91.25 108 GLY A N 1
ATOM 814 C CA . GLY A 1 108 ? 3.802 3.268 7.672 1.00 91.25 108 GLY A CA 1
ATOM 815 C C . GLY A 1 108 ? 3.023 2.235 6.862 1.00 91.25 108 GLY A C 1
ATOM 816 O O . GLY A 1 108 ? 1.806 2.134 7.003 1.00 91.25 108 GLY A O 1
ATOM 817 N N . MET A 1 109 ? 3.723 1.414 6.074 1.00 93.62 109 MET A N 1
ATOM 818 C CA . MET A 1 109 ? 3.110 0.302 5.345 1.00 93.62 109 MET A CA 1
ATOM 819 C C . MET A 1 109 ? 2.539 -0.768 6.283 1.00 93.62 109 MET A C 1
ATOM 821 O O . MET A 1 109 ? 1.416 -1.228 6.088 1.00 93.62 109 MET A O 1
ATOM 825 N N . GLN A 1 110 ? 3.280 -1.126 7.331 1.00 94.38 110 GLN A N 1
ATOM 826 C CA . GLN A 1 110 ? 2.826 -2.053 8.360 1.00 94.38 110 GLN A CA 1
ATOM 827 C C . GLN A 1 110 ? 1.576 -1.511 9.060 1.00 94.38 110 GLN A C 1
ATOM 829 O O . GLN A 1 110 ? 0.643 -2.271 9.281 1.00 94.38 110 GLN A O 1
ATOM 834 N N . ALA A 1 111 ? 1.501 -0.208 9.346 1.00 92.19 111 ALA A N 1
ATOM 835 C CA . ALA A 1 111 ? 0.312 0.402 9.941 1.00 92.19 111 ALA A CA 1
ATOM 836 C C . ALA A 1 111 ? -0.924 0.324 9.024 1.00 92.19 111 ALA A C 1
ATOM 838 O O . ALA A 1 111 ? -2.028 0.090 9.514 1.00 92.19 111 ALA A O 1
ATOM 839 N N . LEU A 1 112 ? -0.751 0.481 7.702 1.00 93.06 112 LEU A N 1
ATOM 840 C CA . LEU A 1 112 ? -1.834 0.289 6.725 1.00 93.06 112 LEU A CA 1
ATOM 841 C C . LEU A 1 112 ? -2.350 -1.150 6.755 1.00 93.06 112 LEU A C 1
ATOM 843 O O . LEU A 1 112 ? -3.556 -1.373 6.828 1.00 93.06 112 LEU A O 1
ATOM 847 N N . VAL A 1 113 ? -1.434 -2.118 6.706 1.00 94.81 113 VAL A N 1
ATOM 848 C CA . VAL A 1 113 ? -1.787 -3.538 6.649 1.00 94.81 113 VAL A CA 1
ATOM 849 C C . VAL A 1 113 ? -2.380 -4.012 7.966 1.00 94.81 113 VAL A C 1
ATOM 851 O O . VAL A 1 113 ? -3.443 -4.614 7.939 1.00 94.81 113 VAL A O 1
ATOM 854 N N . SER A 1 114 ? -1.799 -3.654 9.111 1.00 94.19 114 SER A N 1
ATOM 855 C CA . SER A 1 114 ? -2.341 -4.014 10.427 1.00 94.19 114 SER A CA 1
ATOM 856 C C . SER A 1 114 ? -3.732 -3.434 10.697 1.00 94.19 114 SER A C 1
ATOM 858 O O . SER A 1 114 ? -4.456 -3.978 11.526 1.00 94.19 114 SER A O 1
ATOM 860 N N . LEU A 1 115 ? -4.129 -2.353 10.013 1.00 92.44 115 LEU A N 1
ATOM 861 C CA . LEU A 1 115 ? -5.498 -1.835 10.088 1.00 92.44 115 LEU A CA 1
ATOM 862 C C . LEU A 1 115 ? -6.507 -2.737 9.357 1.00 92.44 115 LEU A C 1
ATOM 864 O O . LEU A 1 115 ? -7.662 -2.811 9.772 1.00 92.44 115 LEU A O 1
ATOM 868 N N . LEU A 1 116 ? -6.092 -3.376 8.260 1.00 92.44 116 LEU A N 1
ATOM 869 C CA . LEU A 1 116 ? -6.945 -4.239 7.436 1.00 92.44 116 LEU A CA 1
ATOM 870 C C . LEU A 1 116 ? -6.906 -5.704 7.885 1.00 92.44 116 LEU A C 1
ATOM 872 O O . LEU A 1 116 ? -7.938 -6.366 7.913 1.00 92.44 116 LEU A O 1
ATOM 876 N N . ALA A 1 117 ? -5.716 -6.186 8.223 1.00 94.44 117 ALA A N 1
ATOM 877 C CA . ALA A 1 117 ? -5.388 -7.573 8.505 1.00 94.44 117 ALA A CA 1
ATOM 878 C C . ALA A 1 117 ? -4.355 -7.612 9.651 1.00 94.44 117 ALA A C 1
ATOM 880 O O . ALA A 1 117 ? -3.151 -7.463 9.406 1.00 94.44 117 ALA A O 1
ATOM 881 N N . PRO A 1 118 ? -4.802 -7.711 10.916 1.00 93.94 118 PRO A N 1
ATOM 882 C CA . PRO A 1 118 ? -3.930 -7.601 12.084 1.00 93.94 118 PRO A CA 1
ATOM 883 C C . PRO A 1 118 ? -2.887 -8.722 12.185 1.00 93.94 118 PRO A C 1
ATOM 885 O O . PRO A 1 118 ? -1.819 -8.479 12.749 1.00 93.94 118 PRO A O 1
ATOM 888 N N . ASP A 1 119 ? -3.155 -9.906 11.624 1.00 94.81 119 ASP A N 1
ATOM 889 C CA . ASP A 1 119 ? -2.225 -11.041 11.664 1.00 94.81 119 ASP A CA 1
ATOM 890 C C . ASP A 1 119 ? -1.247 -11.049 10.473 1.00 94.81 119 ASP A C 1
ATOM 892 O O . ASP A 1 119 ? -0.315 -11.858 10.428 1.00 94.81 119 ASP A O 1
ATOM 896 N N . THR A 1 120 ? -1.401 -10.115 9.528 1.00 95.44 120 THR A N 1
ATOM 897 C CA . THR A 1 120 ? -0.528 -9.990 8.359 1.00 95.44 120 THR A CA 1
ATOM 898 C C . THR A 1 120 ? 0.689 -9.109 8.662 1.00 95.44 120 THR A C 1
ATOM 900 O O . THR A 1 120 ? 0.599 -7.962 9.114 1.00 95.44 120 THR A O 1
ATOM 903 N N . ARG A 1 121 ? 1.875 -9.632 8.351 1.00 95.94 121 ARG A N 1
ATOM 904 C CA . ARG A 1 121 ? 3.158 -8.921 8.434 1.00 95.94 121 ARG A CA 1
ATOM 905 C C . ARG A 1 121 ? 3.569 -8.379 7.074 1.00 95.94 121 ARG A C 1
ATOM 907 O O . ARG A 1 121 ? 3.269 -8.984 6.048 1.00 95.94 121 ARG A O 1
ATOM 914 N N . VAL A 1 122 ? 4.306 -7.273 7.079 1.00 96.56 122 VAL A N 1
ATOM 915 C CA . VAL A 1 122 ? 4.787 -6.607 5.868 1.00 96.56 122 VAL A CA 1
ATOM 916 C C . VAL A 1 122 ? 6.296 -6.447 5.897 1.00 96.56 122 VAL A C 1
ATOM 918 O O . VAL A 1 122 ? 6.875 -6.003 6.886 1.00 96.56 122 VAL A O 1
ATOM 921 N N . GLN A 1 123 ? 6.918 -6.724 4.759 1.00 96.06 123 GLN A N 1
ATOM 922 C CA . GLN A 1 123 ? 8.290 -6.356 4.465 1.00 96.06 123 GLN A CA 1
ATOM 923 C C . GLN A 1 123 ? 8.323 -5.518 3.189 1.00 96.06 123 GLN A C 1
ATOM 925 O O . GLN A 1 123 ? 7.754 -5.907 2.169 1.00 96.06 123 GLN A O 1
ATOM 930 N N . VAL A 1 124 ? 8.983 -4.361 3.237 1.00 94.75 124 VAL A N 1
ATOM 931 C CA . VAL A 1 124 ? 9.096 -3.465 2.080 1.00 94.75 124 VAL A CA 1
ATOM 932 C C . VAL A 1 124 ? 10.550 -3.390 1.638 1.00 94.75 124 VAL A C 1
ATOM 934 O O . VAL A 1 124 ? 11.423 -3.045 2.431 1.00 94.75 124 VAL A O 1
ATOM 937 N N . SER A 1 125 ? 10.812 -3.672 0.362 1.00 93.06 125 SER A N 1
ATOM 938 C CA . SER A 1 125 ? 12.106 -3.398 -0.265 1.00 93.06 125 SER A CA 1
ATOM 939 C C . SER A 1 125 ? 11.978 -2.207 -1.218 1.00 93.06 125 SER A C 1
ATOM 941 O O . SER A 1 125 ? 11.070 -2.198 -2.056 1.00 93.06 125 SER A O 1
ATOM 943 N N . PRO A 1 126 ? 12.882 -1.213 -1.133 1.00 89.44 126 PRO A N 1
ATOM 944 C CA . PRO A 1 126 ? 12.884 -0.073 -2.043 1.00 89.44 126 PRO A CA 1
ATOM 945 C C . PRO A 1 126 ? 13.298 -0.446 -3.469 1.00 89.44 126 PRO A C 1
ATOM 947 O O . PRO A 1 126 ? 12.992 0.304 -4.390 1.00 89.44 126 PRO A O 1
ATOM 950 N N . TYR A 1 127 ? 13.974 -1.586 -3.641 1.00 90.00 127 TYR A N 1
ATOM 951 C CA . TYR A 1 127 ? 14.490 -2.028 -4.927 1.00 90.00 127 TYR A CA 1
ATOM 952 C C . TYR A 1 127 ? 13.819 -3.330 -5.356 1.00 90.00 127 TYR A C 1
ATOM 954 O O . TYR A 1 127 ? 13.917 -4.347 -4.660 1.00 90.00 127 TYR A O 1
ATOM 962 N N . CYS A 1 128 ? 13.145 -3.294 -6.502 1.00 91.38 128 CYS A N 1
ATOM 963 C CA . CYS A 1 128 ? 12.529 -4.448 -7.144 1.00 91.38 128 CYS A CA 1
ATOM 964 C C . CYS A 1 128 ? 12.867 -4.418 -8.633 1.00 91.38 128 CYS A C 1
ATOM 966 O O . CYS A 1 128 ? 12.600 -3.426 -9.309 1.00 91.38 128 CYS A O 1
ATOM 968 N N . LEU A 1 129 ? 13.480 -5.498 -9.123 1.00 90.81 129 LEU A N 1
ATOM 969 C CA . LEU A 1 129 ? 13.852 -5.613 -10.527 1.00 90.81 129 LEU A CA 1
ATOM 970 C C . LEU A 1 129 ? 12.602 -5.714 -11.396 1.00 90.81 129 LEU A C 1
ATOM 972 O O . LEU A 1 129 ? 11.744 -6.572 -11.181 1.00 90.81 129 LEU A O 1
ATOM 976 N N . ARG A 1 130 ? 12.552 -4.861 -12.410 1.00 89.19 130 ARG A N 1
ATOM 977 C CA . ARG A 1 130 ? 11.504 -4.829 -13.416 1.00 89.19 130 ARG A CA 1
ATOM 978 C C . ARG A 1 130 ? 12.134 -4.777 -14.810 1.00 89.19 130 ARG A C 1
ATOM 980 O O . ARG A 1 130 ? 12.975 -3.905 -15.036 1.00 89.19 130 ARG A O 1
ATOM 987 N N . PRO A 1 131 ? 11.695 -5.628 -15.753 1.00 89.19 131 PRO A N 1
ATOM 988 C CA . PRO A 1 131 ? 12.092 -5.497 -17.146 1.00 89.19 131 PRO A CA 1
ATOM 989 C C . PRO A 1 131 ? 11.456 -4.241 -17.756 1.00 89.19 131 PRO A C 1
ATOM 991 O O . PRO A 1 131 ? 10.273 -3.939 -17.548 1.00 89.19 131 PRO A O 1
ATOM 994 N N . VAL A 1 132 ? 12.263 -3.476 -18.481 1.00 88.00 132 VAL A N 1
ATOM 995 C CA . VAL A 1 132 ? 11.875 -2.267 -19.205 1.00 88.00 132 VAL A CA 1
ATOM 996 C C . VAL A 1 132 ? 12.320 -2.422 -20.649 1.00 88.00 132 VAL A C 1
ATOM 998 O O . VAL A 1 132 ? 13.512 -2.534 -20.920 1.00 88.00 132 VAL A O 1
ATOM 1001 N N . GLU A 1 133 ? 11.360 -2.395 -21.567 1.00 86.44 133 GLU A N 1
ATOM 1002 C CA . GLU A 1 133 ? 11.633 -2.462 -23.000 1.00 86.44 133 GLU A CA 1
ATOM 1003 C C . GLU A 1 133 ? 12.439 -1.246 -23.479 1.00 86.44 133 GLU A C 1
ATOM 1005 O O . GLU A 1 133 ? 12.164 -0.091 -23.127 1.00 86.44 133 GLU A O 1
ATOM 1010 N N . ILE A 1 134 ? 13.433 -1.511 -24.320 1.00 84.38 134 ILE A N 1
ATOM 1011 C CA . ILE A 1 134 ? 14.305 -0.522 -24.940 1.00 84.38 134 ILE A CA 1
ATOM 1012 C C . ILE A 1 134 ? 13.733 -0.192 -26.319 1.00 84.38 134 ILE A C 1
ATOM 1014 O O . ILE A 1 134 ? 13.807 -0.986 -27.252 1.00 84.38 134 ILE A O 1
ATOM 1018 N N . GLY A 1 135 ? 13.198 1.022 -26.475 1.00 78.31 135 GLY A N 1
ATOM 1019 C CA . GLY A 1 135 ? 12.518 1.425 -27.715 1.00 78.31 135 GLY A CA 1
ATOM 1020 C C . GLY A 1 135 ? 13.402 1.462 -28.972 1.00 78.31 135 GLY A C 1
ATOM 1021 O O . GLY A 1 135 ? 12.883 1.382 -30.082 1.00 78.31 135 GLY A O 1
ATOM 1022 N N . LYS A 1 136 ? 14.727 1.586 -28.823 1.00 76.44 136 LYS A N 1
ATOM 1023 C CA . LYS A 1 136 ? 15.695 1.470 -29.925 1.00 76.44 136 LYS A CA 1
ATOM 1024 C C . LYS A 1 136 ? 16.874 0.607 -29.456 1.00 76.44 136 LYS A C 1
ATOM 1026 O O . LYS A 1 136 ? 17.806 1.161 -28.869 1.00 76.44 136 LYS A O 1
ATOM 1031 N N . PRO A 1 137 ? 16.821 -0.722 -29.649 1.00 76.12 137 PRO A N 1
ATOM 1032 C CA . PRO A 1 137 ? 17.899 -1.607 -29.233 1.00 76.12 137 PRO A CA 1
ATOM 1033 C C . PRO A 1 137 ? 19.173 -1.304 -30.027 1.00 76.12 137 PRO A C 1
ATOM 1035 O O . PRO A 1 137 ? 19.122 -0.930 -31.204 1.00 76.12 137 PRO A O 1
ATOM 1038 N N . LEU A 1 138 ? 20.324 -1.472 -29.378 1.00 75.00 138 LEU A N 1
ATOM 1039 C CA . LEU A 1 138 ? 21.618 -1.396 -30.049 1.00 75.00 138 LEU A CA 1
ATOM 1040 C C . LEU A 1 138 ? 21.741 -2.541 -31.055 1.00 75.00 138 LEU A C 1
ATOM 1042 O O . LEU A 1 138 ? 21.474 -3.700 -30.741 1.00 75.00 138 LEU A O 1
ATOM 1046 N N . GLY A 1 139 ? 22.181 -2.218 -32.265 1.00 70.75 139 GLY A N 1
ATOM 1047 C CA . GLY A 1 139 ? 22.412 -3.208 -33.303 1.00 70.75 139 GLY A CA 1
ATOM 1048 C C . GLY A 1 139 ? 23.445 -2.726 -34.305 1.00 70.75 139 GLY A C 1
ATOM 1049 O O . GLY A 1 139 ? 23.543 -1.537 -34.587 1.00 70.75 139 GLY A O 1
ATOM 1050 N N . PHE A 1 140 ? 24.188 -3.667 -34.880 1.00 71.06 140 PHE A N 1
ATOM 1051 C CA . PHE A 1 140 ? 25.224 -3.414 -35.888 1.00 71.06 140 PHE A CA 1
ATOM 1052 C C . PHE A 1 140 ? 24.642 -3.193 -37.298 1.00 71.06 140 PHE A C 1
ATOM 1054 O O . PHE A 1 140 ? 25.266 -3.537 -38.297 1.00 71.06 140 PHE A O 1
ATOM 1061 N N . TYR A 1 141 ? 23.409 -2.690 -37.389 1.00 70.06 141 TYR A N 1
ATOM 1062 C CA . TYR A 1 141 ? 22.610 -2.689 -38.618 1.00 70.06 141 TYR A CA 1
ATOM 1063 C C . TYR A 1 141 ? 22.590 -1.325 -39.346 1.00 70.06 141 TYR A C 1
ATOM 1065 O O . TYR A 1 141 ? 21.727 -1.116 -40.196 1.00 70.06 141 TYR A O 1
ATOM 1073 N N . GLY A 1 142 ? 23.509 -0.395 -39.041 1.00 65.00 142 GLY A N 1
ATOM 1074 C CA . GLY A 1 142 ? 23.589 0.925 -39.691 1.00 65.00 142 GLY A CA 1
ATOM 1075 C C . GLY A 1 142 ? 24.983 1.569 -39.661 1.00 65.00 142 GLY A C 1
ATOM 1076 O O . GLY A 1 142 ? 25.880 1.055 -39.003 1.00 65.00 142 GLY A O 1
ATOM 1077 N N . ASP A 1 143 ? 25.131 2.703 -40.361 1.00 61.22 143 ASP A N 1
ATOM 1078 C CA . ASP A 1 143 ? 26.366 3.518 -40.460 1.00 61.22 143 ASP A CA 1
ATOM 1079 C C . ASP A 1 143 ? 26.631 4.405 -39.221 1.00 61.22 143 ASP A C 1
ATOM 1081 O O . ASP A 1 143 ? 27.576 5.193 -39.205 1.00 61.22 143 ASP A O 1
ATOM 1085 N N . GLU A 1 144 ? 25.784 4.332 -38.190 1.00 66.44 144 GLU A N 1
ATOM 1086 C CA . GLU A 1 144 ? 25.980 5.102 -36.960 1.00 66.44 144 GLU A CA 1
ATOM 1087 C C . GLU A 1 144 ? 26.825 4.312 -35.958 1.00 66.44 144 GLU A C 1
ATOM 1089 O O . GLU A 1 144 ? 26.379 3.308 -35.398 1.00 66.44 144 GLU A O 1
ATOM 1094 N N . ASP A 1 145 ? 28.036 4.808 -35.702 1.00 68.56 145 ASP A N 1
ATOM 1095 C CA . ASP A 1 145 ? 28.865 4.360 -34.588 1.00 68.56 145 ASP A CA 1
ATOM 1096 C C . ASP A 1 145 ? 28.133 4.633 -33.264 1.00 68.56 145 ASP A C 1
ATOM 1098 O O . ASP A 1 145 ? 27.706 5.757 -32.984 1.00 68.56 145 ASP A O 1
ATOM 1102 N N . PHE A 1 146 ? 27.993 3.607 -32.425 1.00 68.50 146 PHE A N 1
ATOM 1103 C CA . PHE A 1 146 ? 27.434 3.758 -31.085 1.00 68.50 146 PHE A CA 1
ATOM 1104 C C . PHE A 1 146 ? 28.550 3.908 -30.048 1.00 68.50 146 PHE A C 1
ATOM 1106 O O . PHE A 1 146 ? 29.557 3.198 -30.066 1.00 68.50 146 PHE A O 1
ATOM 1113 N N . LEU A 1 147 ? 28.364 4.839 -29.114 1.00 70.81 147 LEU A N 1
ATOM 1114 C CA . LEU A 1 147 ? 29.307 5.078 -28.027 1.00 70.81 147 LEU A CA 1
ATOM 1115 C C . LEU A 1 147 ? 29.101 4.062 -26.891 1.00 70.81 147 LEU A C 1
ATOM 1117 O O . LEU A 1 147 ? 28.014 3.941 -26.329 1.00 70.81 147 LEU A O 1
ATOM 1121 N N . LEU A 1 148 ? 30.170 3.339 -26.542 1.00 72.75 148 LEU A N 1
ATOM 1122 C CA . LEU A 1 148 ? 30.192 2.339 -25.461 1.00 72.75 148 LEU A CA 1
ATOM 1123 C C . LEU A 1 148 ? 30.285 2.951 -24.051 1.00 72.75 148 LEU A C 1
ATOM 1125 O O . LEU A 1 148 ? 30.221 2.223 -23.064 1.00 72.75 148 LEU A O 1
ATOM 1129 N N . ASP A 1 149 ? 30.443 4.268 -23.936 1.00 73.75 149 ASP A N 1
ATOM 1130 C CA . ASP A 1 149 ? 30.561 4.972 -22.653 1.00 73.75 149 ASP A CA 1
ATOM 1131 C C . ASP A 1 149 ? 29.199 5.359 -22.036 1.00 73.75 149 ASP A C 1
ATOM 1133 O O . ASP A 1 149 ? 29.140 5.815 -20.895 1.00 73.75 149 ASP A O 1
ATOM 1137 N N . GLY A 1 150 ? 28.095 5.151 -22.765 1.00 65.12 150 GLY A N 1
ATOM 1138 C CA . GLY A 1 150 ? 26.779 5.719 -22.458 1.00 65.12 150 GLY A CA 1
ATOM 1139 C C . GLY A 1 150 ? 25.864 4.909 -21.532 1.00 65.12 150 GLY A C 1
ATOM 1140 O O . GLY A 1 150 ? 24.673 5.206 -21.481 1.00 65.12 150 GLY A O 1
ATOM 1141 N N . ASN A 1 151 ? 26.361 3.884 -20.822 1.00 72.44 151 ASN A N 1
ATOM 1142 C CA . ASN A 1 151 ? 25.547 2.954 -20.007 1.00 72.44 151 ASN A CA 1
ATOM 1143 C C . ASN A 1 151 ? 24.365 2.321 -20.773 1.00 72.44 151 ASN A C 1
ATOM 1145 O O . ASN A 1 151 ? 23.352 1.957 -20.175 1.00 72.44 151 ASN A O 1
ATOM 1149 N N . MET A 1 152 ? 24.466 2.227 -22.100 1.00 72.38 152 MET A N 1
ATOM 1150 C CA . MET A 1 152 ? 23.365 1.791 -22.948 1.00 72.38 152 MET A CA 1
ATOM 1151 C C . MET A 1 152 ? 23.278 0.253 -22.926 1.00 72.38 152 MET A C 1
ATOM 1153 O O . MET A 1 152 ? 24.250 -0.412 -23.293 1.00 72.38 152 MET A O 1
ATOM 1157 N N . PRO A 1 153 ? 22.163 -0.328 -22.450 1.00 75.81 153 PRO A N 1
ATOM 1158 C CA . PRO A 1 153 ? 22.035 -1.773 -22.306 1.00 75.81 153 PRO A CA 1
ATOM 1159 C C . PRO A 1 153 ? 21.989 -2.473 -23.669 1.00 75.81 153 PRO A C 1
ATOM 1161 O O . PRO A 1 153 ? 21.440 -1.950 -24.639 1.00 75.81 153 PRO A O 1
ATOM 1164 N N . LEU A 1 154 ? 22.582 -3.667 -23.731 1.00 78.81 154 LEU A N 1
ATOM 1165 C CA . LEU A 1 154 ? 22.486 -4.550 -24.891 1.00 78.81 154 LEU A CA 1
ATOM 1166 C C . LEU A 1 154 ? 21.161 -5.314 -24.845 1.00 78.81 154 LEU A C 1
ATOM 1168 O O . LEU A 1 154 ? 20.771 -5.795 -23.784 1.00 78.81 154 LEU A O 1
ATOM 1172 N N . GLY A 1 155 ? 20.532 -5.487 -26.006 1.00 81.88 155 GLY A N 1
ATOM 1173 C CA . GLY A 1 155 ? 19.256 -6.186 -26.137 1.00 81.88 155 GLY A CA 1
ATOM 1174 C C . GLY A 1 155 ? 18.066 -5.240 -26.266 1.00 81.88 155 GLY A C 1
ATOM 1175 O O . GLY A 1 155 ? 18.216 -4.037 -26.479 1.00 81.88 155 GLY A O 1
ATOM 1176 N N . ASP A 1 156 ? 16.883 -5.829 -26.191 1.00 85.00 156 ASP A N 1
ATOM 1177 C CA . ASP A 1 156 ? 15.572 -5.188 -26.255 1.00 85.00 156 ASP A CA 1
ATOM 1178 C C . ASP A 1 156 ? 14.970 -4.914 -24.869 1.00 85.00 156 ASP A C 1
ATOM 1180 O O . ASP A 1 156 ? 13.981 -4.192 -24.773 1.00 85.00 156 ASP A O 1
ATOM 1184 N N . GLU A 1 157 ? 15.598 -5.396 -23.794 1.00 88.62 157 GLU A N 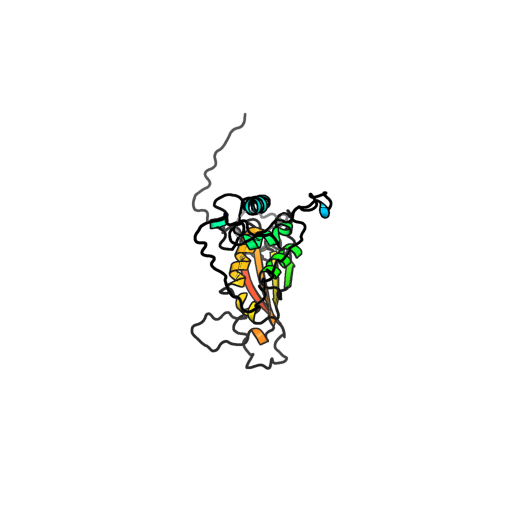1
ATOM 1185 C CA . GLU A 1 157 ? 15.162 -5.181 -22.415 1.00 88.62 157 GLU A CA 1
ATOM 1186 C C . GLU A 1 157 ? 16.307 -4.736 -21.495 1.00 88.62 157 GLU A C 1
ATOM 1188 O O . GLU A 1 157 ? 17.449 -5.185 -21.596 1.00 88.62 157 GLU A O 1
ATOM 1193 N N . ALA A 1 158 ? 15.979 -3.869 -20.539 1.00 89.31 158 ALA A N 1
ATOM 1194 C CA . ALA A 1 158 ? 16.846 -3.468 -19.441 1.00 89.31 158 ALA A CA 1
ATOM 1195 C C . ALA A 1 158 ? 16.181 -3.768 -18.094 1.00 89.31 158 ALA A C 1
ATOM 1197 O O . ALA A 1 158 ? 14.970 -3.631 -17.943 1.00 89.31 158 ALA A O 1
ATOM 1198 N N . MET A 1 159 ? 16.979 -4.122 -17.088 1.00 90.19 159 MET A N 1
ATOM 1199 C CA . MET A 1 159 ? 16.487 -4.314 -15.724 1.00 90.19 159 MET A CA 1
ATOM 1200 C C . MET A 1 159 ? 16.579 -3.008 -14.936 1.00 90.19 159 MET A C 1
ATOM 1202 O O . MET A 1 159 ? 17.671 -2.494 -14.699 1.00 90.19 159 MET A O 1
ATOM 1206 N N . ASP A 1 160 ? 15.437 -2.494 -14.490 1.00 89.25 160 ASP A N 1
ATOM 1207 C CA . ASP A 1 160 ? 15.355 -1.340 -13.598 1.00 89.25 160 ASP A CA 1
ATOM 1208 C C . ASP A 1 160 ? 15.039 -1.795 -12.171 1.00 89.25 160 ASP A C 1
ATOM 1210 O O . ASP A 1 160 ? 14.061 -2.502 -11.942 1.00 89.25 160 ASP A O 1
ATOM 1214 N N . ALA A 1 161 ? 15.865 -1.380 -11.212 1.00 88.88 161 ALA A N 1
ATOM 1215 C CA . ALA A 1 161 ? 15.685 -1.678 -9.794 1.00 88.88 161 ALA A CA 1
ATOM 1216 C C . ALA A 1 161 ? 15.018 -0.535 -9.010 1.00 88.88 161 ALA A C 1
ATOM 1218 O O . ALA A 1 161 ? 14.588 -0.751 -7.883 1.00 88.88 161 ALA A O 1
ATOM 1219 N N . ASN A 1 162 ? 14.966 0.682 -9.559 1.00 87.00 162 ASN A N 1
ATOM 1220 C CA . ASN A 1 162 ? 14.668 1.901 -8.800 1.00 87.00 162 ASN A CA 1
ATOM 1221 C C . ASN A 1 162 ? 13.242 2.426 -9.009 1.00 87.00 162 ASN A C 1
ATOM 1223 O O . ASN A 1 162 ? 12.768 3.234 -8.211 1.00 87.00 162 ASN A O 1
ATOM 1227 N N . SER A 1 163 ? 12.547 2.013 -10.075 1.00 85.44 163 SER A N 1
ATOM 1228 C CA . SER A 1 163 ? 11.182 2.494 -10.350 1.00 85.44 163 SER A CA 1
ATOM 1229 C C . SER A 1 163 ? 10.071 1.707 -9.659 1.00 85.44 163 SER A C 1
ATOM 1231 O O . SER A 1 163 ? 8.905 2.106 -9.758 1.00 85.44 163 SER A O 1
ATOM 1233 N N . GLN A 1 164 ? 10.393 0.607 -8.975 1.00 90.44 164 GLN A N 1
ATOM 1234 C CA . GLN A 1 164 ? 9.407 -0.280 -8.370 1.00 90.44 164 GLN A CA 1
ATOM 1235 C C . GLN A 1 164 ? 9.815 -0.713 -6.960 1.00 90.44 164 GLN A C 1
ATOM 1237 O O . GLN A 1 164 ? 10.916 -1.202 -6.732 1.00 90.44 164 GLN A O 1
ATOM 1242 N N . LEU A 1 165 ? 8.875 -0.575 -6.027 1.00 92.81 165 LEU A N 1
ATOM 1243 C CA . LEU A 1 165 ? 8.964 -1.123 -4.676 1.00 92.81 165 LEU A CA 1
ATOM 1244 C C . LEU A 1 165 ? 8.509 -2.585 -4.673 1.00 92.81 165 LEU A C 1
ATOM 1246 O O . LEU A 1 165 ? 7.628 -2.955 -5.447 1.00 92.81 165 LEU A O 1
ATOM 1250 N N . LEU A 1 166 ? 9.025 -3.394 -3.755 1.00 95.38 166 LEU A N 1
ATOM 1251 C CA . LEU A 1 166 ? 8.453 -4.703 -3.438 1.00 95.38 166 LEU A CA 1
ATOM 1252 C C . LEU A 1 166 ? 7.762 -4.633 -2.077 1.00 95.38 166 LEU A C 1
ATOM 1254 O O . LEU A 1 166 ? 8.391 -4.275 -1.083 1.00 95.38 166 LEU A O 1
ATOM 1258 N N . ILE A 1 167 ? 6.484 -4.995 -2.041 1.00 96.75 167 ILE A N 1
ATOM 1259 C CA . ILE A 1 167 ? 5.681 -5.140 -0.829 1.00 96.75 167 ILE A CA 1
ATOM 1260 C C . ILE A 1 167 ? 5.418 -6.633 -0.639 1.00 96.75 167 ILE A C 1
ATOM 1262 O O . ILE A 1 167 ? 4.589 -7.219 -1.333 1.00 96.75 167 ILE A O 1
ATOM 1266 N N . GLY A 1 168 ? 6.143 -7.246 0.291 1.00 96.81 168 GLY A N 1
ATOM 1267 C CA . GLY A 1 168 ? 5.950 -8.634 0.688 1.00 96.81 168 GLY A CA 1
ATOM 1268 C C . GLY A 1 168 ? 5.022 -8.731 1.889 1.00 96.81 168 GLY A C 1
ATOM 1269 O O . GLY A 1 168 ? 5.382 -8.306 2.983 1.00 96.81 168 GLY A O 1
ATOM 1270 N N . LEU A 1 169 ? 3.838 -9.298 1.686 1.00 96.56 169 LEU A N 1
ATOM 1271 C CA . LEU A 1 169 ? 2.886 -9.646 2.734 1.00 96.56 169 LEU A CA 1
ATOM 1272 C C . LEU A 1 169 ? 3.152 -11.077 3.204 1.00 96.56 169 LEU A C 1
ATOM 1274 O O . LEU A 1 169 ? 3.473 -11.945 2.396 1.00 96.56 169 LEU A O 1
ATOM 1278 N N . SER A 1 170 ? 3.009 -11.335 4.498 1.00 95.56 170 SER A N 1
ATOM 1279 C CA . SER A 1 170 ? 3.124 -12.673 5.075 1.00 95.56 170 SER A CA 1
ATOM 1280 C C . SER A 1 170 ? 2.010 -12.908 6.087 1.00 95.56 170 SER A C 1
ATOM 1282 O O . SER A 1 170 ? 1.864 -12.112 7.015 1.00 95.56 170 SER A O 1
ATOM 1284 N N . THR A 1 171 ? 1.221 -13.969 5.911 1.00 93.62 171 THR A N 1
ATOM 1285 C CA . THR A 1 171 ? 0.135 -14.326 6.838 1.00 93.62 171 THR A CA 1
ATOM 1286 C C . THR A 1 171 ? -0.009 -15.839 6.987 1.00 93.62 171 THR A C 1
ATOM 1288 O O . THR A 1 171 ? 0.099 -16.603 6.022 1.00 93.62 171 THR A O 1
ATOM 1291 N N . ASP A 1 172 ? -0.282 -16.255 8.222 1.00 90.75 172 ASP A N 1
ATOM 1292 C CA . ASP A 1 172 ? -0.565 -17.640 8.608 1.00 90.75 172 ASP A CA 1
ATOM 1293 C C . ASP A 1 172 ? -2.059 -17.875 8.890 1.00 90.75 172 ASP A C 1
ATOM 1295 O O . ASP A 1 172 ? -2.450 -19.002 9.223 1.00 90.75 172 ASP A O 1
ATOM 1299 N N . ASN A 1 173 ? -2.877 -16.819 8.789 1.00 90.50 173 ASN A N 1
ATOM 1300 C CA . ASN A 1 173 ? -4.309 -16.841 9.054 1.00 90.50 173 ASN A CA 1
ATOM 1301 C C . ASN A 1 173 ? -5.080 -17.177 7.770 1.00 90.50 173 ASN A C 1
ATOM 1303 O O . ASN A 1 173 ? -4.997 -16.469 6.770 1.00 90.50 173 ASN A O 1
ATOM 1307 N N . GLU A 1 174 ? -5.873 -18.245 7.818 1.00 86.31 174 GLU A N 1
ATOM 1308 C CA . GLU A 1 174 ? -6.656 -18.728 6.681 1.00 86.31 174 GLU A CA 1
ATOM 1309 C C . GLU A 1 174 ? -7.650 -17.681 6.157 1.00 86.31 174 GLU A C 1
ATOM 1311 O O . GLU A 1 174 ? -7.756 -17.481 4.948 1.00 86.31 174 GLU A O 1
ATOM 1316 N N . GLN A 1 175 ? -8.344 -16.967 7.049 1.00 87.38 175 GLN A N 1
ATOM 1317 C CA . GLN A 1 175 ? -9.346 -15.973 6.656 1.00 87.38 175 GLN A CA 1
ATOM 1318 C C . GLN A 1 175 ? -8.703 -14.781 5.942 1.00 87.38 175 GLN A C 1
ATOM 1320 O O . GLN A 1 175 ? -9.216 -14.316 4.923 1.00 87.38 175 GLN A O 1
ATOM 1325 N N . GLU A 1 176 ? -7.558 -14.312 6.445 1.00 91.00 176 GLU A N 1
ATOM 1326 C CA . GLU A 1 176 ? -6.803 -13.235 5.806 1.00 91.00 176 GLU A CA 1
ATOM 1327 C C . GLU A 1 176 ? -6.237 -13.687 4.458 1.00 91.00 176 GLU A C 1
ATOM 1329 O O . GLU A 1 176 ? -6.370 -12.957 3.479 1.00 91.00 176 GLU A O 1
ATOM 1334 N N . THR A 1 177 ? -5.688 -14.906 4.365 1.00 88.31 177 THR A N 1
ATOM 1335 C CA . THR A 1 177 ? -5.199 -15.479 3.099 1.00 88.31 177 THR A CA 1
ATOM 1336 C C . THR A 1 177 ? -6.280 -15.471 2.019 1.00 88.31 177 THR A C 1
ATOM 1338 O O . THR A 1 177 ? -6.002 -15.097 0.880 1.00 88.31 177 THR A O 1
ATOM 1341 N N . GLN A 1 178 ? -7.522 -15.836 2.358 1.00 85.62 178 GLN A N 1
ATOM 1342 C CA . GLN A 1 178 ? -8.643 -15.767 1.414 1.00 85.62 178 GLN A CA 1
ATOM 1343 C C . GLN A 1 178 ? -8.991 -14.319 1.038 1.00 85.62 178 GLN A C 1
ATOM 1345 O O . GLN A 1 178 ? -9.253 -14.034 -0.127 1.00 85.62 178 GLN A O 1
ATOM 1350 N N . GLY A 1 179 ? -8.967 -13.392 1.999 1.00 88.75 179 GLY A N 1
ATOM 1351 C CA . GLY A 1 179 ? -9.259 -11.980 1.748 1.00 88.75 179 GLY A CA 1
ATOM 1352 C C . GLY A 1 179 ? -8.189 -11.250 0.925 1.00 88.75 179 GLY A C 1
ATOM 1353 O O . GLY A 1 179 ? -8.519 -10.279 0.243 1.00 88.75 179 GLY A O 1
ATOM 1354 N N . TRP A 1 180 ? -6.936 -11.712 0.962 1.00 91.12 180 TRP A N 1
ATOM 1355 C CA . TRP A 1 180 ? -5.814 -11.174 0.184 1.00 91.12 180 TRP A CA 1
ATOM 1356 C C . TRP A 1 180 ? -5.793 -11.612 -1.283 1.00 91.12 180 TRP A C 1
ATOM 1358 O O . TRP A 1 180 ? -4.962 -11.124 -2.051 1.00 91.12 180 TRP A O 1
ATOM 1368 N N . LYS A 1 181 ? -6.687 -12.516 -1.689 1.00 86.06 181 LYS A N 1
ATOM 1369 C CA . LYS A 1 181 ? -6.824 -12.918 -3.092 1.00 86.06 181 LYS A CA 1
ATOM 1370 C C . LYS A 1 181 ? -7.168 -11.712 -3.981 1.00 86.06 181 LYS A C 1
ATOM 1372 O O . LYS A 1 181 ? -7.750 -10.751 -3.478 1.00 86.06 181 LYS A O 1
ATOM 1377 N N . PRO A 1 182 ? -6.840 -11.728 -5.288 1.00 82.88 182 PRO A N 1
ATOM 1378 C CA . PRO A 1 182 ? -7.086 -10.588 -6.178 1.00 82.88 182 PRO A CA 1
ATOM 1379 C C . PRO A 1 182 ? -8.555 -10.128 -6.232 1.00 82.88 182 PRO A C 1
ATOM 1381 O O . PRO A 1 182 ? -8.838 -8.950 -6.441 1.00 82.88 182 PRO A O 1
ATOM 1384 N N . ASP A 1 183 ? -9.488 -11.053 -6.022 1.00 82.56 183 ASP A N 1
ATOM 1385 C CA . ASP A 1 183 ? -10.935 -10.845 -5.920 1.00 82.56 183 ASP A CA 1
ATOM 1386 C C . ASP A 1 183 ? -11.426 -10.566 -4.486 1.00 82.56 183 ASP A C 1
ATOM 1388 O O . ASP A 1 183 ? -12.594 -10.234 -4.275 1.00 82.56 183 ASP A O 1
ATOM 1392 N N . GLY A 1 184 ? -10.541 -10.667 -3.498 1.00 86.62 184 GLY A N 1
ATOM 1393 C CA . GLY A 1 184 ? -10.834 -10.464 -2.091 1.00 86.62 184 GLY A CA 1
ATOM 1394 C C . GLY A 1 184 ? -10.956 -8.990 -1.697 1.00 86.62 184 GLY A C 1
ATOM 1395 O O . GLY A 1 184 ? -10.272 -8.100 -2.209 1.00 86.62 184 GLY A O 1
ATOM 1396 N N . LEU A 1 185 ? -11.833 -8.731 -0.723 1.00 89.25 185 LEU A N 1
ATOM 1397 C CA . LEU A 1 185 ? -12.099 -7.381 -0.221 1.00 89.25 185 LEU A CA 1
ATOM 1398 C C . LEU A 1 185 ? -10.872 -6.746 0.449 1.00 89.25 185 LEU A C 1
ATOM 1400 O O . LEU A 1 185 ? -10.682 -5.540 0.316 1.00 89.25 185 LEU A O 1
ATOM 1404 N N . LEU A 1 186 ? -10.021 -7.530 1.132 1.00 91.56 186 LEU A N 1
ATOM 1405 C CA . LEU A 1 186 ? -8.821 -6.984 1.785 1.00 91.56 186 LEU A CA 1
ATOM 1406 C C . LEU A 1 186 ? -7.836 -6.449 0.751 1.00 91.56 186 LEU A C 1
ATOM 1408 O O . LEU A 1 186 ? -7.286 -5.367 0.941 1.00 91.56 186 LEU A O 1
ATOM 1412 N N . TYR A 1 187 ? -7.645 -7.172 -0.354 1.00 92.44 187 TYR A N 1
ATOM 1413 C CA . TYR A 1 187 ? -6.749 -6.732 -1.416 1.00 92.44 187 TYR A CA 1
ATOM 1414 C C . TYR A 1 187 ? -7.246 -5.445 -2.086 1.00 92.44 187 TYR A C 1
ATOM 1416 O O . TYR A 1 187 ? -6.472 -4.505 -2.272 1.00 92.44 187 TYR A O 1
ATOM 1424 N N . GLN A 1 188 ? -8.546 -5.354 -2.377 1.00 91.00 188 GLN A N 1
ATOM 1425 C CA . GLN A 1 188 ? -9.146 -4.142 -2.946 1.00 91.00 188 GLN A CA 1
ATOM 1426 C C . GLN A 1 188 ? -9.026 -2.945 -1.995 1.00 91.00 188 GLN A C 1
ATOM 1428 O O . GLN A 1 188 ? -8.549 -1.881 -2.397 1.00 91.00 188 GLN A O 1
ATOM 1433 N N . ASP A 1 189 ? -9.383 -3.130 -0.722 1.00 91.06 189 ASP A N 1
ATOM 1434 C CA . ASP A 1 189 ? -9.246 -2.103 0.312 1.00 91.06 189 ASP A CA 1
ATOM 1435 C C . ASP A 1 189 ? -7.786 -1.653 0.463 1.00 91.06 189 ASP A C 1
ATOM 1437 O O . ASP A 1 189 ? -7.496 -0.458 0.575 1.00 91.06 189 ASP A O 1
ATOM 1441 N N . PHE A 1 190 ? -6.847 -2.597 0.405 1.00 93.69 190 PHE A N 1
ATOM 1442 C CA . PHE A 1 190 ? -5.422 -2.313 0.477 1.00 93.69 190 PHE A CA 1
ATOM 1443 C C . PHE A 1 190 ? -4.931 -1.480 -0.706 1.00 93.69 190 PHE A C 1
ATOM 1445 O O . PHE A 1 190 ? -4.203 -0.510 -0.496 1.00 93.69 190 PHE A O 1
ATOM 1452 N N . LEU A 1 191 ? -5.365 -1.773 -1.936 1.00 92.19 191 LEU A N 1
ATOM 1453 C CA . LEU A 1 191 ? -5.024 -0.960 -3.110 1.00 92.19 191 LEU A CA 1
ATOM 1454 C C . LEU A 1 191 ? -5.527 0.485 -2.976 1.00 92.19 191 LEU A C 1
ATOM 1456 O O . LEU A 1 191 ? -4.817 1.424 -3.342 1.00 92.19 191 LEU A O 1
ATOM 1460 N N . VAL A 1 192 ? -6.715 0.687 -2.401 1.00 90.44 192 VAL A N 1
ATOM 1461 C CA . VAL A 1 192 ? -7.262 2.027 -2.125 1.00 90.44 192 VAL A CA 1
ATOM 1462 C C . VAL A 1 192 ? -6.439 2.751 -1.060 1.00 90.44 192 VAL A C 1
ATOM 1464 O O . VAL A 1 192 ? -6.160 3.946 -1.173 1.00 90.44 192 VAL A O 1
ATOM 1467 N N . MET A 1 193 ? -5.994 2.041 -0.029 1.00 90.75 193 MET A N 1
ATOM 1468 C CA . MET A 1 193 ? -5.130 2.621 0.996 1.00 90.75 193 MET A CA 1
ATOM 1469 C C . MET A 1 193 ? -3.733 2.952 0.455 1.00 90.75 193 MET A C 1
ATOM 1471 O O . MET A 1 193 ? -3.209 4.033 0.734 1.00 90.75 193 MET A O 1
ATOM 1475 N N . LEU A 1 194 ? -3.162 2.090 -0.391 1.00 92.12 194 LEU A N 1
ATOM 1476 C CA . LEU A 1 194 ? -1.926 2.360 -1.128 1.00 92.12 194 LEU A CA 1
ATOM 1477 C C . LEU A 1 194 ? -2.067 3.574 -2.041 1.00 92.12 194 LEU A C 1
ATOM 1479 O O . LEU A 1 194 ? -1.140 4.380 -2.128 1.00 92.12 194 LEU A O 1
ATOM 1483 N N . ARG A 1 195 ? -3.234 3.743 -2.671 1.00 89.56 195 ARG A N 1
ATOM 1484 C CA . ARG A 1 195 ? -3.531 4.904 -3.506 1.00 89.56 195 ARG A CA 1
ATOM 1485 C C . ARG A 1 195 ? -3.361 6.212 -2.753 1.00 89.56 195 ARG A C 1
ATOM 1487 O O . ARG A 1 195 ? -2.739 7.136 -3.268 1.00 89.56 195 ARG A O 1
ATOM 1494 N N . VAL A 1 196 ? -3.873 6.276 -1.532 1.00 88.62 196 VAL A N 1
ATOM 1495 C CA . VAL A 1 196 ? -3.746 7.460 -0.679 1.00 88.62 196 VAL A CA 1
ATOM 1496 C C . VAL A 1 196 ? -2.333 7.587 -0.106 1.00 88.62 196 VAL A C 1
ATOM 1498 O O . VAL A 1 196 ? -1.782 8.684 -0.064 1.00 88.62 196 VAL A O 1
ATOM 1501 N N . TYR A 1 197 ? -1.715 6.477 0.308 1.00 90.56 197 TYR A N 1
ATOM 1502 C CA . TYR A 1 197 ? -0.409 6.510 0.961 1.00 90.56 197 TYR A CA 1
ATOM 1503 C C . TYR A 1 197 ? 0.746 6.797 -0.002 1.00 90.56 197 TYR A C 1
ATOM 1505 O O . TYR A 1 197 ? 1.520 7.721 0.241 1.00 90.56 197 TYR A O 1
ATOM 1513 N N . LEU A 1 198 ? 0.882 6.021 -1.079 1.00 90.38 198 LEU A N 1
ATOM 1514 C CA . LEU A 1 198 ? 1.957 6.152 -2.067 1.00 90.38 198 LEU A CA 1
ATOM 1515 C C . LEU A 1 198 ? 1.639 7.208 -3.134 1.00 90.38 198 LEU A C 1
ATOM 1517 O O . LEU A 1 198 ? 2.548 7.787 -3.736 1.00 90.38 198 LEU A O 1
ATOM 1521 N N . GLY A 1 199 ? 0.355 7.470 -3.382 1.00 87.88 199 GLY A N 1
ATOM 1522 C CA . GLY A 1 199 ? -0.066 8.403 -4.416 1.00 87.88 199 GLY A CA 1
ATOM 1523 C C . GLY A 1 199 ? 0.376 7.961 -5.809 1.00 87.88 199 GLY A C 1
ATOM 1524 O O . GLY A 1 199 ? 0.535 6.779 -6.115 1.00 87.88 199 GLY A O 1
ATOM 1525 N N . TRP A 1 200 ? 0.599 8.940 -6.675 1.00 85.38 200 TRP A N 1
ATOM 1526 C CA . TRP A 1 200 ? 0.874 8.734 -8.099 1.00 85.38 200 TRP A CA 1
ATOM 1527 C C . TRP A 1 200 ? 2.351 8.460 -8.413 1.00 85.38 200 TRP A C 1
ATOM 1529 O O . TRP A 1 200 ? 2.697 8.153 -9.551 1.00 85.38 200 TRP A O 1
ATOM 1539 N N . ARG A 1 201 ? 3.228 8.616 -7.414 1.00 82.06 201 ARG A N 1
ATOM 1540 C CA . ARG A 1 201 ? 4.683 8.690 -7.598 1.00 82.06 201 ARG A CA 1
ATOM 1541 C C . ARG A 1 201 ? 5.365 7.326 -7.630 1.00 82.06 201 ARG A C 1
ATOM 1543 O O . ARG A 1 201 ? 6.411 7.200 -8.257 1.00 82.06 201 ARG A O 1
ATOM 1550 N N . PHE A 1 202 ? 4.793 6.330 -6.959 1.00 86.75 202 PHE A N 1
ATOM 1551 C CA . PHE A 1 202 ? 5.404 5.012 -6.819 1.00 86.75 202 PHE A CA 1
ATOM 1552 C C . PHE A 1 202 ? 4.670 3.953 -7.635 1.00 86.75 202 PHE A C 1
ATOM 1554 O O . PHE A 1 202 ? 3.452 4.009 -7.828 1.00 86.75 202 PHE A O 1
ATOM 1561 N N . LYS A 1 203 ? 5.439 2.951 -8.058 1.00 91.94 203 LYS A N 1
ATOM 1562 C CA . LYS A 1 203 ? 4.933 1.646 -8.472 1.00 91.94 203 LYS A CA 1
ATOM 1563 C C . LYS A 1 203 ? 5.350 0.625 -7.426 1.00 91.94 203 LYS A C 1
ATOM 1565 O O . LYS A 1 203 ? 6.440 0.737 -6.867 1.00 91.94 203 LYS A O 1
ATOM 1570 N N . ALA A 1 204 ? 4.510 -0.367 -7.177 1.00 93.81 204 ALA A N 1
ATOM 1571 C CA . ALA A 1 204 ? 4.843 -1.448 -6.263 1.00 93.81 204 ALA A CA 1
ATOM 1572 C C . ALA A 1 204 ? 4.429 -2.801 -6.841 1.00 93.81 204 ALA A C 1
ATOM 1574 O O . ALA A 1 204 ? 3.357 -2.923 -7.428 1.00 93.81 204 ALA A O 1
ATOM 1575 N N . LYS A 1 205 ? 5.286 -3.803 -6.669 1.00 94.88 205 LYS A N 1
ATOM 1576 C CA . LYS A 1 205 ? 4.967 -5.219 -6.822 1.00 94.88 205 LYS A CA 1
ATOM 1577 C C . LYS A 1 205 ? 4.503 -5.747 -5.472 1.00 94.88 205 LYS A C 1
ATOM 1579 O O . LYS A 1 205 ? 5.159 -5.482 -4.466 1.00 94.88 205 LYS A O 1
ATOM 1584 N N . ILE A 1 206 ? 3.392 -6.471 -5.448 1.00 95.62 206 ILE A N 1
ATOM 1585 C CA . ILE A 1 206 ? 2.798 -7.001 -4.223 1.00 95.62 206 ILE A CA 1
ATOM 1586 C C . ILE A 1 206 ? 2.874 -8.524 -4.275 1.00 95.62 206 ILE A C 1
ATOM 1588 O O . ILE A 1 206 ? 2.392 -9.151 -5.220 1.00 95.62 206 ILE A O 1
ATOM 1592 N N . THR A 1 207 ? 3.475 -9.122 -3.253 1.00 95.25 207 THR A N 1
ATOM 1593 C CA . THR A 1 207 ? 3.570 -10.578 -3.104 1.00 95.25 207 THR A CA 1
ATOM 1594 C C . THR A 1 207 ? 2.962 -11.011 -1.783 1.00 95.25 207 THR A C 1
ATOM 1596 O O . THR A 1 207 ? 3.028 -10.274 -0.803 1.00 95.25 207 THR A O 1
ATOM 1599 N N . LEU A 1 208 ? 2.415 -12.221 -1.740 1.00 94.00 208 LEU A N 1
ATOM 1600 C CA . LEU A 1 208 ? 1.878 -12.839 -0.535 1.00 94.00 208 LEU A CA 1
ATOM 1601 C C . LEU A 1 208 ? 2.610 -14.147 -0.268 1.00 94.00 208 LEU A C 1
ATOM 1603 O O . LEU A 1 208 ? 2.635 -15.033 -1.116 1.00 94.00 208 LEU A O 1
ATOM 1607 N N . THR A 1 209 ? 3.177 -14.272 0.921 1.00 93.25 209 THR A N 1
ATOM 1608 C CA . THR A 1 209 ? 3.746 -15.512 1.438 1.00 93.25 209 THR A CA 1
ATOM 1609 C C . THR A 1 209 ? 2.775 -16.097 2.454 1.00 93.25 209 THR A C 1
ATOM 1611 O O . THR A 1 209 ? 2.399 -15.430 3.415 1.00 93.25 209 THR A O 1
ATOM 1614 N N . THR A 1 210 ? 2.354 -17.340 2.257 1.00 90.81 210 THR A N 1
ATOM 1615 C CA . THR A 1 210 ? 1.485 -18.043 3.211 1.00 90.81 210 THR A CA 1
ATOM 1616 C C . THR A 1 210 ? 1.865 -19.516 3.296 1.00 90.81 210 THR A C 1
ATOM 1618 O O . THR A 1 210 ? 2.715 -19.992 2.538 1.00 90.81 210 THR A O 1
ATOM 1621 N N . ARG A 1 211 ? 1.273 -20.250 4.238 1.00 86.56 211 ARG A N 1
ATOM 1622 C CA . ARG A 1 211 ? 1.519 -21.687 4.393 1.00 86.56 211 ARG A CA 1
ATOM 1623 C C . ARG A 1 211 ? 0.884 -22.459 3.246 1.00 86.56 211 ARG A C 1
ATOM 1625 O O . ARG A 1 211 ? -0.274 -22.227 2.908 1.00 86.56 211 ARG A O 1
ATOM 1632 N N . THR A 1 212 ? 1.618 -23.411 2.679 1.00 80.81 212 THR A N 1
ATOM 1633 C CA . THR A 1 212 ? 1.144 -24.228 1.549 1.00 80.81 212 THR A CA 1
ATOM 1634 C C . THR A 1 212 ? -0.117 -25.020 1.872 1.00 80.81 212 THR A C 1
ATOM 1636 O O . THR A 1 212 ? -0.964 -25.185 0.999 1.00 80.81 212 THR A O 1
ATOM 1639 N N . CYS A 1 213 ? -0.304 -25.429 3.130 1.00 76.38 213 CYS A N 1
ATOM 1640 C CA . CYS A 1 213 ? -1.525 -26.102 3.579 1.00 76.38 213 CYS A CA 1
ATOM 1641 C C . CYS A 1 213 ? -2.786 -25.229 3.464 1.00 76.38 213 CYS A C 1
ATOM 1643 O O . CYS A 1 213 ? -3.873 -25.758 3.271 1.00 76.38 213 CYS A O 1
ATOM 1645 N N . LEU A 1 214 ? -2.653 -23.899 3.528 1.00 76.50 214 LEU A N 1
ATOM 1646 C CA . LEU A 1 214 ? -3.777 -22.960 3.399 1.00 76.50 214 LEU A CA 1
ATOM 1647 C C . LEU A 1 214 ? -4.156 -22.686 1.934 1.00 76.50 214 LEU A C 1
ATOM 1649 O O . LEU A 1 214 ? -5.171 -22.047 1.664 1.00 76.50 214 LEU A O 1
ATOM 1653 N N . LEU A 1 215 ? -3.335 -23.157 0.991 1.00 72.56 215 LEU A N 1
ATOM 1654 C CA . LEU A 1 215 ? -3.519 -23.007 -0.454 1.00 72.56 215 LEU A CA 1
ATOM 1655 C C . LEU A 1 215 ? -4.130 -24.264 -1.102 1.00 72.56 215 LEU A C 1
ATOM 1657 O O . LEU A 1 215 ? -4.115 -24.390 -2.331 1.00 72.56 215 LEU A O 1
ATOM 1661 N N . ALA A 1 216 ? -4.619 -25.205 -0.284 1.00 61.22 216 ALA A N 1
ATOM 1662 C CA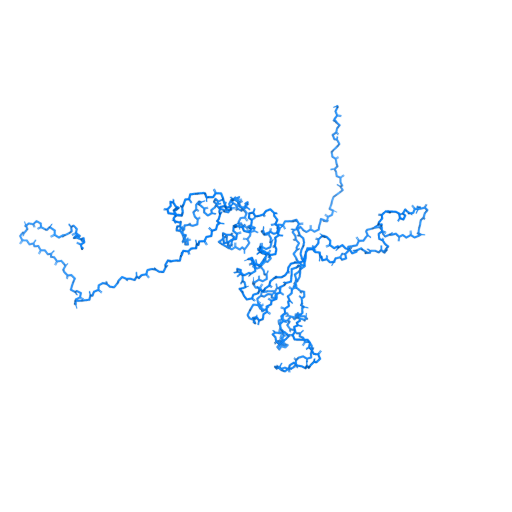 . ALA A 1 216 ? -5.153 -26.482 -0.736 1.00 61.22 216 ALA A CA 1
ATOM 1663 C C . ALA A 1 216 ? -6.334 -26.311 -1.708 1.00 61.22 216 ALA A C 1
ATOM 1665 O O . ALA A 1 216 ? -7.097 -25.344 -1.653 1.00 61.22 216 ALA A O 1
ATOM 1666 N N . LEU A 1 217 ? -6.435 -27.272 -2.630 1.00 56.28 217 LEU A N 1
ATOM 1667 C CA . LEU A 1 217 ? -7.331 -27.263 -3.784 1.00 56.28 217 LEU A CA 1
ATOM 1668 C C . LEU A 1 217 ? -8.799 -27.020 -3.379 1.00 56.28 217 LEU A C 1
ATOM 1670 O O . LEU A 1 217 ? -9.388 -27.867 -2.703 1.00 56.28 217 LEU A O 1
ATOM 1674 N N . PRO A 1 218 ? -9.452 -25.942 -3.852 1.00 57.06 218 PRO A N 1
ATOM 1675 C CA . PRO A 1 218 ? -10.892 -25.957 -3.967 1.00 57.06 218 PRO A CA 1
ATOM 1676 C C . PRO A 1 218 ? -11.271 -27.056 -4.973 1.00 57.06 218 PRO A C 1
ATOM 1678 O O . PRO A 1 218 ? -10.574 -27.239 -5.979 1.00 57.06 218 PRO A O 1
ATOM 1681 N N . PRO A 1 219 ? -12.358 -27.807 -4.730 1.00 56.88 219 PRO A N 1
ATOM 1682 C CA . PRO A 1 219 ? -12.855 -28.759 -5.712 1.00 56.88 219 PRO A CA 1
ATOM 1683 C C . PRO A 1 219 ? -13.091 -28.028 -7.038 1.00 56.88 219 PRO A C 1
ATOM 1685 O O . PRO A 1 219 ? -13.618 -26.914 -7.037 1.00 56.88 219 PRO A O 1
ATOM 1688 N N . LEU A 1 220 ? -12.681 -28.647 -8.152 1.00 56.44 220 LEU A N 1
ATOM 1689 C CA . LEU A 1 220 ? -12.954 -28.165 -9.510 1.00 56.44 220 LEU A CA 1
ATOM 1690 C C . LEU A 1 220 ? -14.429 -27.740 -9.604 1.00 56.44 220 LEU A C 1
ATOM 1692 O O . LEU A 1 220 ? -15.332 -28.571 -9.531 1.00 56.44 220 LEU A O 1
ATOM 1696 N N . GLY A 1 221 ? -14.650 -26.435 -9.719 1.00 62.66 221 GLY A N 1
ATOM 1697 C CA . GLY A 1 221 ? -15.956 -25.787 -9.779 1.00 62.66 221 GLY A CA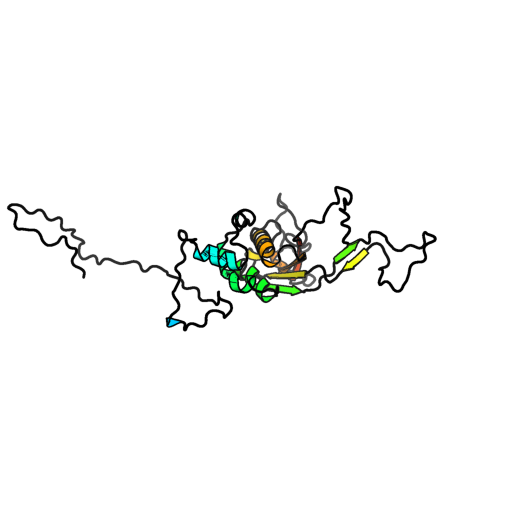 1
ATOM 1698 C C . GLY A 1 221 ? -15.889 -24.561 -10.688 1.00 62.66 221 GLY A C 1
ATOM 1699 O O . GLY A 1 221 ? -14.867 -24.314 -11.320 1.00 62.66 221 GLY A O 1
ATOM 1700 N N . GLU A 1 222 ? -16.961 -23.773 -10.756 1.00 60.28 222 GLU A N 1
ATOM 1701 C CA . GLU A 1 222 ? -17.049 -22.611 -11.665 1.00 60.28 222 GLU A CA 1
ATOM 1702 C C . GLU A 1 222 ? -16.272 -21.360 -11.190 1.00 60.28 222 GLU A C 1
ATOM 1704 O O . GLU A 1 222 ? -16.324 -20.315 -11.835 1.00 60.28 222 GLU A O 1
ATOM 1709 N N . GLY A 1 223 ? -15.558 -21.432 -10.060 1.00 65.25 223 GLY A N 1
ATOM 1710 C CA . GLY A 1 223 ? -14.800 -20.307 -9.501 1.00 65.25 223 GLY A CA 1
ATOM 1711 C C . GLY A 1 223 ? -13.445 -20.061 -10.190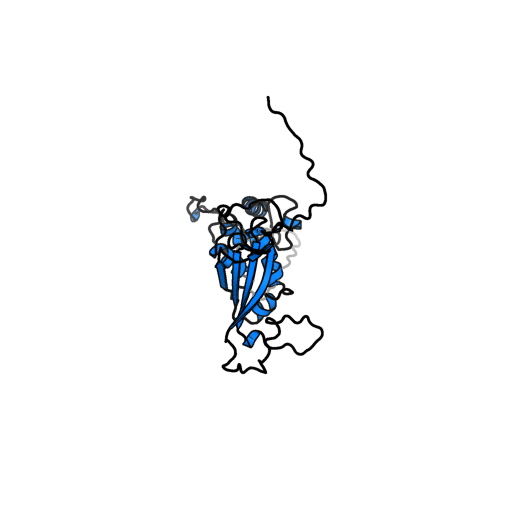 1.00 65.25 223 GLY A C 1
ATOM 1712 O O . GLY A 1 223 ? -12.875 -20.981 -10.779 1.00 65.25 223 GLY A O 1
ATOM 1713 N N . PRO A 1 224 ? -12.885 -18.837 -10.101 1.00 67.88 224 PRO A N 1
ATOM 1714 C CA . PRO A 1 224 ? -11.592 -18.519 -10.700 1.00 67.88 224 PRO A CA 1
ATOM 1715 C C . PRO A 1 224 ? -10.452 -19.312 -10.037 1.00 67.88 224 PRO A C 1
ATOM 1717 O O . PRO A 1 224 ? -10.276 -19.308 -8.813 1.00 67.88 224 PRO A O 1
ATOM 1720 N N . P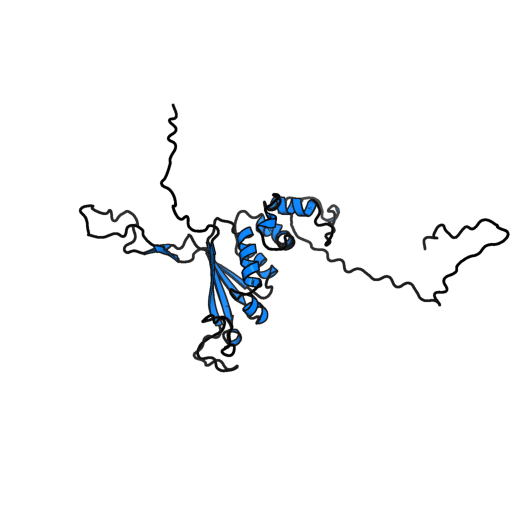HE A 1 225 ? -9.656 -19.990 -10.867 1.00 70.75 225 PHE A N 1
ATOM 1721 C CA . PHE A 1 225 ? -8.469 -20.725 -10.440 1.00 70.75 225 PHE A CA 1
ATOM 1722 C C . PHE A 1 225 ? -7.218 -19.862 -10.605 1.00 70.75 225 PHE A C 1
ATOM 1724 O O . PHE A 1 225 ? -6.861 -19.464 -11.713 1.00 70.75 225 PHE A O 1
ATOM 1731 N N . TRP A 1 226 ? -6.531 -19.616 -9.494 1.00 71.50 226 TRP A N 1
ATOM 1732 C CA . TRP A 1 226 ? -5.284 -18.862 -9.443 1.00 71.50 226 TRP A CA 1
ATOM 1733 C C . TRP A 1 226 ? -4.159 -19.821 -9.057 1.00 71.50 226 TRP A C 1
ATOM 1735 O O . TRP A 1 226 ? -4.093 -20.280 -7.910 1.00 71.50 226 TRP A O 1
ATOM 1745 N N . LEU A 1 227 ? -3.299 -20.158 -10.021 1.00 70.38 227 LEU A N 1
ATOM 1746 C CA . LEU A 1 227 ? -2.162 -21.050 -9.791 1.00 70.38 227 LEU A CA 1
ATOM 1747 C C . LEU A 1 227 ? -1.261 -20.459 -8.696 1.00 70.38 227 LEU A C 1
ATOM 1749 O O . LEU A 1 227 ? -0.854 -19.305 -8.795 1.00 70.38 227 LEU A O 1
ATOM 1753 N N . GLY A 1 228 ? -0.975 -21.233 -7.645 1.00 67.31 228 GLY A N 1
ATOM 1754 C CA . GLY A 1 228 ? -0.197 -20.754 -6.496 1.00 67.31 228 GLY A CA 1
ATOM 1755 C C . GLY A 1 228 ? -0.990 -19.976 -5.432 1.00 67.31 228 GLY A C 1
ATOM 1756 O O . GLY A 1 228 ? -0.405 -19.549 -4.442 1.00 67.31 228 GLY A O 1
ATOM 1757 N N . MET A 1 229 ? -2.311 -19.813 -5.586 1.00 71.75 229 MET A N 1
ATOM 1758 C CA . MET A 1 229 ? -3.186 -19.201 -4.563 1.00 71.75 229 MET A CA 1
ATOM 1759 C C . MET A 1 229 ? -4.384 -20.076 -4.178 1.00 71.75 229 MET A C 1
ATOM 1761 O O . MET A 1 229 ? -4.788 -20.129 -3.020 1.00 71.75 229 MET A O 1
ATOM 1765 N N . ASN A 1 230 ? -4.961 -20.759 -5.166 1.00 66.81 230 ASN A N 1
ATOM 1766 C CA . ASN A 1 230 ? -6.111 -21.652 -5.016 1.00 66.81 230 ASN A CA 1
ATOM 1767 C C . ASN A 1 230 ? -5.755 -23.055 -5.523 1.00 66.81 230 ASN A C 1
ATOM 1769 O O . ASN A 1 230 ? -6.621 -23.812 -5.938 1.00 66.81 230 ASN A O 1
ATOM 1773 N N . GLY A 1 231 ? -4.471 -23.372 -5.620 1.00 65.25 231 GLY A N 1
ATOM 1774 C CA . GLY A 1 231 ? -4.029 -24.610 -6.230 1.00 65.25 231 GLY A CA 1
ATOM 1775 C C . GLY A 1 231 ? -2.522 -24.697 -6.233 1.00 65.25 231 GLY A C 1
ATOM 1776 O O . GLY A 1 231 ? -1.853 -24.074 -7.061 1.00 65.25 231 GLY A O 1
ATOM 1777 N N . VAL A 1 232 ? -2.012 -25.493 -5.302 1.00 66.19 232 VAL A N 1
ATOM 1778 C CA . VAL A 1 232 ? -0.651 -26.019 -5.332 1.00 66.19 232 VAL A CA 1
ATOM 1779 C C . VAL A 1 232 ? -0.752 -27.452 -5.846 1.00 66.19 232 VAL A C 1
ATOM 1781 O O . VAL A 1 232 ? -1.402 -28.298 -5.233 1.00 66.19 232 VAL A O 1
ATOM 1784 N N . LEU A 1 233 ? -0.169 -27.715 -7.017 1.00 63.84 233 LEU A N 1
ATOM 1785 C CA . LEU A 1 233 ? -0.174 -29.050 -7.617 1.00 63.84 233 LEU A CA 1
ATOM 1786 C C . LEU A 1 233 ? 0.650 -30.007 -6.742 1.00 63.84 233 LEU A C 1
ATOM 1788 O O . LEU A 1 233 ? 1.789 -29.697 -6.406 1.00 63.84 233 LEU A O 1
ATOM 1792 N N . GLY A 1 234 ? 0.082 -31.165 -6.397 1.00 61.66 234 GLY A N 1
ATOM 1793 C CA . GLY A 1 234 ? 0.762 -32.208 -5.615 1.00 61.66 234 GLY A CA 1
ATOM 1794 C C . GLY A 1 234 ? 0.432 -32.245 -4.119 1.00 61.66 234 GLY A C 1
ATOM 1795 O O . GLY A 1 234 ? 0.971 -33.096 -3.418 1.00 61.66 234 GLY A O 1
ATOM 1796 N N . VAL A 1 235 ? -0.457 -31.373 -3.625 1.00 61.53 235 VAL A N 1
ATOM 1797 C CA . VAL A 1 235 ? -0.975 -31.431 -2.246 1.00 61.53 235 VAL A CA 1
ATOM 1798 C C . VAL A 1 235 ? -2.351 -32.106 -2.256 1.00 61.53 235 VAL A C 1
ATOM 1800 O O . VAL A 1 235 ? -3.349 -31.479 -2.605 1.00 61.53 235 VAL A O 1
ATOM 1803 N N . GLU A 1 236 ? -2.410 -33.391 -1.899 1.00 55.59 236 GLU A N 1
ATOM 1804 C CA . GLU A 1 236 ? -3.664 -34.127 -1.679 1.00 55.59 236 GLU A CA 1
ATOM 1805 C C . GLU A 1 236 ? -3.912 -34.305 -0.170 1.00 55.59 236 GLU A C 1
ATOM 1807 O O . GLU A 1 236 ? -3.216 -35.062 0.505 1.00 55.59 236 GLU A O 1
ATOM 1812 N N . GLY A 1 237 ? -4.926 -33.617 0.367 1.00 58.31 237 GLY A N 1
ATOM 1813 C CA . GLY A 1 237 ? -5.302 -33.688 1.786 1.00 58.31 237 GLY A CA 1
ATOM 1814 C C . GLY A 1 237 ? -4.426 -32.842 2.724 1.00 58.31 237 GLY A C 1
ATOM 1815 O O . GLY A 1 237 ? -3.734 -31.928 2.287 1.00 58.31 237 GLY A O 1
ATOM 1816 N N . ASP A 1 238 ? -4.475 -33.143 4.026 1.00 56.84 238 ASP A N 1
ATOM 1817 C CA . ASP A 1 238 ? -3.808 -32.359 5.087 1.00 56.84 238 ASP A CA 1
ATOM 1818 C C . ASP A 1 238 ? -2.299 -32.647 5.232 1.00 56.84 238 ASP A C 1
ATOM 1820 O O . ASP A 1 238 ? -1.597 -31.953 5.971 1.00 56.84 238 ASP A O 1
ATOM 1824 N N . ASN A 1 239 ? -1.781 -33.674 4.548 1.00 60.31 239 ASN A N 1
ATOM 1825 C CA . ASN A 1 239 ? -0.383 -34.091 4.652 1.00 60.31 239 ASN A CA 1
ATOM 1826 C C . ASN A 1 239 ? 0.436 -33.524 3.488 1.00 60.31 239 ASN A C 1
ATOM 1828 O O . ASN A 1 239 ? 0.299 -33.960 2.347 1.00 60.31 239 ASN A O 1
ATOM 1832 N N . LEU A 1 240 ? 1.323 -32.576 3.794 1.00 63.66 240 LEU A N 1
ATOM 1833 C CA . LEU A 1 240 ? 2.322 -32.070 2.855 1.00 63.66 240 LEU A CA 1
ATOM 1834 C C . LEU A 1 240 ? 3.467 -33.088 2.699 1.00 63.66 240 LEU A C 1
ATOM 1836 O O . LEU A 1 240 ? 4.073 -33.453 3.707 1.00 63.66 240 LEU A O 1
ATOM 1840 N N . PRO A 1 241 ? 3.783 -33.540 1.471 1.00 69.25 241 PRO A N 1
ATOM 1841 C CA . PRO A 1 241 ? 5.009 -34.284 1.189 1.00 69.25 241 PRO A CA 1
ATOM 1842 C C . PRO A 1 241 ? 6.251 -33.472 1.585 1.00 69.25 241 PRO A C 1
ATOM 1844 O O . PRO A 1 241 ? 6.260 -32.254 1.400 1.00 69.25 241 PRO A O 1
ATOM 1847 N N . ASP A 1 242 ? 7.317 -34.140 2.042 1.00 67.75 242 ASP A N 1
ATOM 1848 C CA . ASP A 1 242 ? 8.595 -33.496 2.415 1.00 67.75 242 ASP A CA 1
ATOM 1849 C C . ASP A 1 242 ? 9.223 -32.681 1.263 1.00 67.75 242 ASP A C 1
ATOM 1851 O O . ASP A 1 242 ? 9.992 -31.748 1.501 1.00 67.75 242 ASP A O 1
ATOM 1855 N N . ASP A 1 243 ? 8.867 -33.001 0.015 1.00 76.12 243 ASP A N 1
ATOM 1856 C CA . ASP A 1 243 ? 9.348 -32.324 -1.193 1.00 76.12 243 ASP A CA 1
ATOM 1857 C C . ASP A 1 243 ? 8.689 -30.950 -1.437 1.00 76.12 243 ASP A C 1
ATOM 1859 O O . ASP A 1 243 ? 9.159 -30.180 -2.280 1.00 76.12 243 ASP A O 1
ATOM 1863 N N . ILE A 1 244 ? 7.600 -30.618 -0.729 1.00 74.12 244 ILE A N 1
ATOM 1864 C CA . ILE A 1 244 ? 6.865 -29.358 -0.905 1.00 74.12 244 ILE A CA 1
ATOM 1865 C C . ILE A 1 244 ? 7.267 -28.363 0.194 1.00 74.12 244 ILE A C 1
ATOM 1867 O O . ILE A 1 244 ? 7.222 -28.694 1.381 1.00 74.12 244 ILE A O 1
ATOM 1871 N N . PRO A 1 245 ? 7.630 -27.113 -0.157 1.00 81.62 245 PRO A N 1
ATOM 1872 C CA . PRO A 1 245 ? 7.999 -26.119 0.840 1.00 81.62 245 PRO A CA 1
ATOM 1873 C C . PRO A 1 245 ? 6.831 -25.814 1.789 1.00 81.62 245 PRO A C 1
ATOM 1875 O O . PRO A 1 245 ? 5.663 -25.801 1.401 1.00 81.62 245 PRO A O 1
ATOM 1878 N N . GLN A 1 246 ? 7.148 -25.524 3.053 1.00 83.38 246 GLN A N 1
ATOM 1879 C CA . GLN A 1 246 ? 6.143 -25.209 4.081 1.00 83.38 246 GLN A CA 1
ATOM 1880 C C . GLN A 1 246 ? 5.408 -23.888 3.809 1.00 83.38 246 GLN A C 1
ATOM 1882 O O . GLN A 1 246 ? 4.262 -23.704 4.222 1.00 83.38 246 GLN A O 1
ATOM 1887 N N . THR A 1 247 ? 6.070 -22.962 3.119 1.00 87.50 247 THR A N 1
ATOM 1888 C CA . THR A 1 247 ? 5.513 -21.677 2.704 1.00 87.50 247 THR A CA 1
ATOM 1889 C C . THR A 1 247 ? 5.623 -21.516 1.199 1.00 87.50 247 THR A C 1
ATOM 1891 O O . THR A 1 247 ? 6.533 -22.037 0.555 1.00 87.50 247 THR A O 1
ATOM 1894 N N . PHE A 1 248 ? 4.679 -20.780 0.631 1.00 87.38 248 PHE A N 1
ATOM 1895 C CA . PHE A 1 248 ? 4.638 -20.470 -0.785 1.00 87.38 248 PHE A CA 1
ATOM 1896 C C . PHE A 1 248 ? 4.436 -18.974 -0.967 1.00 87.38 248 PHE A C 1
ATOM 1898 O O . PHE A 1 248 ? 3.571 -18.375 -0.324 1.00 87.38 248 PHE A O 1
ATOM 1905 N N . THR A 1 249 ? 5.251 -18.379 -1.836 1.00 90.44 249 THR A N 1
ATOM 1906 C CA . THR A 1 249 ? 5.153 -16.968 -2.203 1.00 90.44 249 THR A CA 1
ATOM 1907 C C . THR A 1 249 ? 4.485 -16.858 -3.563 1.00 90.44 249 THR A C 1
ATOM 1909 O O . THR A 1 249 ? 5.014 -17.343 -4.560 1.00 90.44 249 THR A O 1
ATOM 1912 N N . THR A 1 250 ? 3.340 -16.190 -3.597 1.00 89.56 250 THR A N 1
ATOM 1913 C CA . THR A 1 250 ? 2.589 -15.891 -4.816 1.00 89.56 250 THR A CA 1
ATOM 1914 C C . THR A 1 250 ? 2.614 -14.396 -5.122 1.00 89.56 250 THR A C 1
ATOM 1916 O O . THR A 1 250 ? 2.764 -13.556 -4.230 1.00 89.56 250 THR A O 1
ATOM 1919 N N . GLU A 1 251 ? 2.455 -14.047 -6.392 1.00 91.50 251 GLU A N 1
ATOM 1920 C CA . GLU A 1 251 ? 2.307 -12.665 -6.832 1.00 91.50 251 GLU A CA 1
ATOM 1921 C C . GLU A 1 251 ? 0.827 -12.273 -6.825 1.00 91.50 251 GLU A C 1
ATOM 1923 O O . GLU A 1 251 ? 0.017 -12.895 -7.507 1.00 91.50 251 GLU A O 1
ATOM 1928 N N . LEU A 1 252 ? 0.471 -11.242 -6.051 1.00 89.94 252 LEU A N 1
ATOM 1929 C CA . LEU A 1 252 ? -0.902 -10.725 -6.010 1.00 89.94 252 LEU A CA 1
ATOM 1930 C C . LEU A 1 252 ? -1.177 -9.758 -7.164 1.00 89.94 252 LEU A C 1
ATOM 1932 O O . LEU A 1 252 ? -2.293 -9.680 -7.675 1.00 89.94 252 LEU A O 1
ATOM 1936 N N . GLY A 1 253 ? -0.152 -9.001 -7.557 1.00 91.12 253 GLY A N 1
ATOM 1937 C CA . GLY A 1 253 ? -0.213 -8.061 -8.665 1.00 91.12 253 GLY A CA 1
ATOM 1938 C C . GLY A 1 253 ? 0.617 -6.808 -8.419 1.00 91.12 253 GLY A C 1
ATOM 1939 O O . GLY A 1 253 ? 1.586 -6.802 -7.654 1.00 91.12 253 GLY A O 1
ATOM 1940 N N . TYR A 1 254 ? 0.224 -5.729 -9.094 1.00 91.94 254 TYR A N 1
ATOM 1941 C CA . TYR A 1 254 ? 0.974 -4.481 -9.125 1.00 91.94 254 TYR A CA 1
ATOM 1942 C C . TYR A 1 254 ? 0.095 -3.284 -8.784 1.00 91.94 254 TYR A C 1
ATOM 1944 O O . TYR A 1 254 ? -1.012 -3.133 -9.295 1.00 91.94 254 TYR A O 1
ATOM 1952 N N . TYR A 1 255 ? 0.645 -2.376 -7.984 1.00 93.19 255 TYR A N 1
ATOM 1953 C CA . TYR A 1 255 ? 0.114 -1.035 -7.808 1.00 93.19 255 TYR A CA 1
ATOM 1954 C C . TYR A 1 255 ? 0.843 -0.074 -8.750 1.00 93.19 255 TYR A C 1
ATOM 1956 O O . TYR A 1 255 ? 2.071 0.052 -8.703 1.00 93.19 255 TYR A O 1
ATOM 1964 N N . ALA A 1 256 ? 0.083 0.635 -9.582 1.00 90.25 256 ALA A N 1
ATOM 1965 C CA . ALA A 1 256 ? 0.586 1.725 -10.403 1.00 90.25 256 ALA A CA 1
ATOM 1966 C C . ALA A 1 256 ? -0.247 2.980 -10.153 1.00 90.25 256 ALA A C 1
ATOM 1968 O O . ALA A 1 256 ? -1.461 2.998 -10.342 1.00 90.25 256 ALA A O 1
ATOM 1969 N N . GLY A 1 257 ? 0.431 4.046 -9.732 1.00 81.81 257 GLY A N 1
ATOM 1970 C CA . GLY A 1 257 ? -0.206 5.333 -9.519 1.00 81.81 257 GLY A CA 1
ATOM 1971 C C . GLY A 1 257 ? -0.794 5.918 -10.811 1.00 81.81 257 GLY A C 1
ATOM 1972 O O . GLY A 1 257 ? -1.950 6.325 -10.875 1.00 81.81 257 GLY A O 1
ATOM 1973 N N . LEU A 1 258 ? 0.011 5.948 -11.863 1.00 84.00 258 LEU A N 1
ATOM 1974 C CA . LEU A 1 258 ? -0.383 6.460 -13.168 1.00 84.00 258 LEU A CA 1
ATOM 1975 C C . LEU A 1 258 ? -0.455 5.313 -14.162 1.00 84.00 258 LEU A C 1
ATOM 1977 O O . LEU A 1 258 ? 0.443 4.465 -14.203 1.00 84.00 258 LEU A O 1
ATOM 1981 N N . GLU A 1 259 ? -1.489 5.336 -14.993 1.00 78.12 259 GLU A N 1
ATOM 1982 C CA . GLU A 1 259 ? -1.508 4.516 -16.194 1.00 78.12 259 GLU A CA 1
ATOM 1983 C C . GLU A 1 259 ? -0.433 5.018 -17.170 1.00 78.12 259 GLU A C 1
ATOM 1985 O O . GLU A 1 259 ? -0.191 6.230 -17.258 1.00 78.12 259 GLU A O 1
ATOM 1990 N N . PRO A 1 260 ? 0.258 4.113 -17.885 1.00 73.38 260 PRO A N 1
ATOM 1991 C CA . PRO A 1 260 ? 1.197 4.505 -18.924 1.00 73.38 260 PRO A CA 1
ATOM 1992 C C . PRO A 1 260 ? 0.521 5.422 -19.946 1.00 73.38 260 PRO A C 1
ATOM 1994 O O . PRO A 1 260 ? -0.543 5.106 -20.476 1.00 73.38 260 PRO A O 1
ATOM 1997 N N . ALA A 1 261 ? 1.144 6.565 -20.232 1.00 74.50 261 ALA A N 1
ATOM 1998 C CA . ALA A 1 261 ? 0.617 7.494 -21.217 1.00 74.50 261 ALA A CA 1
ATOM 1999 C C . ALA A 1 261 ? 0.646 6.852 -22.611 1.00 74.50 261 ALA A C 1
ATOM 2001 O O . ALA A 1 261 ? 1.711 6.488 -23.109 1.00 74.50 261 ALA A O 1
ATOM 2002 N N . ILE A 1 262 ? -0.518 6.761 -23.253 1.00 76.38 262 ILE A N 1
ATOM 2003 C CA . ILE A 1 262 ? -0.628 6.395 -24.665 1.00 76.38 262 ILE A CA 1
ATOM 2004 C C . ILE A 1 262 ? -0.591 7.709 -25.457 1.00 76.38 262 ILE A C 1
ATOM 2006 O O . ILE A 1 262 ? -1.518 8.514 -25.325 1.00 76.38 262 ILE A O 1
ATOM 2010 N N . PRO A 1 263 ? 0.460 7.996 -26.245 1.00 67.00 263 PRO A N 1
ATOM 2011 C CA . PRO A 1 263 ? 0.535 9.238 -27.003 1.00 67.00 263 PRO A CA 1
ATOM 2012 C C . PRO A 1 263 ? -0.522 9.236 -28.116 1.00 67.00 263 PRO A C 1
ATOM 2014 O O . PRO A 1 263 ? -0.341 8.624 -29.163 1.00 67.00 263 PRO A O 1
ATOM 2017 N N . GLN A 1 264 ? -1.643 9.924 -27.886 1.00 64.38 264 GLN A N 1
ATOM 2018 C CA . GLN A 1 264 ? -2.747 10.026 -28.851 1.00 64.38 264 GLN A CA 1
ATOM 2019 C C . GLN A 1 264 ? -2.607 11.213 -29.820 1.00 64.38 264 GLN A C 1
ATOM 2021 O O . GLN A 1 264 ? -3.302 11.272 -30.832 1.00 64.38 264 GLN A O 1
ATOM 2026 N N . GLN A 1 265 ? -1.714 12.168 -29.543 1.00 64.44 265 GLN A N 1
ATOM 2027 C CA . GLN A 1 265 ? -1.530 13.365 -30.364 1.00 64.44 265 GLN A CA 1
ATOM 2028 C C . GLN A 1 265 ? -0.059 13.802 -30.371 1.00 64.44 265 GLN A C 1
ATOM 2030 O O . GLN A 1 265 ? 0.640 13.667 -29.369 1.00 64.44 265 GLN A O 1
ATOM 2035 N N . GLY A 1 266 ? 0.422 14.322 -31.506 1.00 61.38 266 GLY A N 1
ATOM 2036 C CA . GLY A 1 266 ? 1.794 14.824 -31.633 1.00 61.38 266 GLY A CA 1
ATOM 2037 C C . GLY A 1 266 ? 2.085 16.012 -30.704 1.00 61.38 266 GLY A C 1
ATOM 2038 O O . GLY A 1 266 ? 1.191 16.785 -30.363 1.00 61.38 266 GLY A O 1
ATOM 2039 N N . ASN A 1 267 ? 3.353 16.181 -30.313 1.00 69.00 267 ASN A N 1
ATOM 2040 C CA . ASN A 1 267 ? 3.786 17.252 -29.410 1.00 69.00 267 ASN A CA 1
ATOM 2041 C C . ASN A 1 267 ? 3.570 18.645 -30.031 1.00 69.00 267 ASN A C 1
ATOM 2043 O O . ASN A 1 267 ? 4.393 19.123 -30.812 1.00 69.00 267 ASN A O 1
ATOM 2047 N N . ARG A 1 268 ? 2.499 19.340 -29.635 1.00 66.94 268 ARG A N 1
ATOM 2048 C CA . ARG A 1 268 ? 2.291 20.761 -29.943 1.00 66.94 268 ARG A CA 1
ATOM 2049 C C . ARG A 1 268 ? 2.995 21.597 -28.873 1.00 66.94 268 ARG A C 1
ATOM 2051 O O . ARG A 1 268 ? 2.523 21.691 -27.746 1.00 66.94 268 ARG A O 1
ATOM 2058 N N . ARG A 1 269 ? 4.156 22.166 -29.201 1.00 76.12 269 ARG A N 1
ATOM 2059 C CA . ARG A 1 269 ? 4.924 23.026 -28.285 1.00 76.12 269 ARG A CA 1
ATOM 2060 C C . ARG A 1 269 ? 4.684 24.494 -28.620 1.00 76.12 269 ARG A C 1
ATOM 2062 O O . ARG A 1 269 ? 4.691 24.865 -29.790 1.00 76.12 269 ARG A O 1
ATOM 2069 N N . VAL A 1 270 ? 4.495 25.318 -27.593 1.00 78.62 270 VAL A N 1
ATOM 2070 C CA . VAL A 1 270 ? 4.474 26.779 -27.726 1.00 78.62 270 VAL A CA 1
ATOM 2071 C C . VAL A 1 270 ? 5.892 27.283 -27.486 1.00 78.62 270 VAL A C 1
ATOM 2073 O O . VAL A 1 270 ? 6.475 27.025 -26.435 1.00 78.62 270 VAL A O 1
ATOM 2076 N N . THR A 1 271 ? 6.471 27.965 -28.471 1.00 80.25 271 THR A N 1
ATOM 2077 C CA . THR A 1 271 ? 7.809 28.552 -28.355 1.00 80.25 271 THR A CA 1
ATOM 2078 C C . THR A 1 271 ? 7.680 29.987 -27.860 1.00 80.25 271 THR A C 1
ATOM 2080 O O . THR A 1 271 ? 7.335 30.880 -28.631 1.00 80.25 271 THR A O 1
ATOM 2083 N N . TYR A 1 272 ? 7.959 30.209 -26.577 1.00 79.88 272 TYR A N 1
ATOM 2084 C CA . TYR A 1 272 ? 8.129 31.553 -26.032 1.00 79.88 272 TYR A CA 1
ATOM 2085 C C . TYR A 1 272 ? 9.551 32.027 -26.329 1.00 79.88 272 TYR A C 1
ATOM 2087 O O . TYR A 1 272 ? 10.516 31.320 -26.040 1.00 79.88 272 TYR A O 1
ATOM 2095 N N . LYS A 1 273 ? 9.679 33.209 -26.930 1.00 77.62 273 LYS A N 1
ATOM 2096 C CA . LYS A 1 273 ? 10.951 33.930 -26.990 1.00 77.62 273 LYS A CA 1
ATOM 2097 C C . LYS A 1 273 ? 10.978 34.876 -25.796 1.00 77.62 273 LYS A C 1
ATOM 2099 O O . LYS A 1 273 ? 10.024 35.623 -25.606 1.00 77.62 273 LYS A O 1
ATOM 2104 N N . PHE A 1 274 ? 12.021 34.775 -24.984 1.00 75.69 274 PHE A N 1
ATOM 2105 C CA . PHE A 1 274 ? 12.295 35.717 -23.906 1.00 75.69 274 PHE A CA 1
ATOM 2106 C C . PHE A 1 274 ? 13.355 36.689 -24.433 1.00 75.69 274 PHE A C 1
ATOM 2108 O O . PHE A 1 274 ? 14.367 36.220 -24.960 1.00 75.69 274 PHE A O 1
ATOM 2115 N N . ASP A 1 275 ? 13.061 37.990 -24.369 1.00 68.94 275 ASP A N 1
ATOM 2116 C CA . ASP A 1 275 ? 13.991 39.077 -24.713 1.00 68.94 275 ASP A CA 1
ATOM 2117 C C . ASP A 1 275 ? 15.037 39.292 -23.608 1.00 68.94 275 ASP A C 1
ATOM 2119 O O . ASP A 1 275 ? 14.683 39.116 -22.415 1.00 68.94 275 ASP A O 1
#

Secondary structure (DSSP, 8-state):
----TT------SS--------TT---PPPPP--------SSTT---S-GGGPPPPP--TT---HHHHHHHHTTT--STTGGGG--S-THHHHTTHHHHT-SS--HHHHHHHHHHH-TT-EEEEES---EEEE-SS---S-SS-PPPTTS-PPSSSEEEESSSEEEEEEEE--HHHHHHTSTTSHHHHHHHHHHHHHHTTS-EEEEEEEEEGGGGPPPPS-SSPP-TTTS--TT--SS---TTS-SEEEEEEEEEESSPPP---S------PPP-

Sequence (275 aa):
MSNSYQSEIPKARVNIQLSLHTGGAQKKIELPLKLMVVGDYSNGAEQRPVSERETVSINKNNFDNISQSLLGLVGLGIPGTAEHIPAPMSRFLSLLGVLQQPGKTQEGMQALVSLLAPDTRVQVSPYCLRPVEIGKPLGFYGDEDFLLDGNMPLGDEAMDANSQLLIGLSTDNEQETQGWKPDGLLYQDFLVMLRVYLGWRFKAKITLTTRTCLLALPPLGEGPFWLGMNGVLGVEGDNLPDDIPQTFTTELGYYAGLEPAIPQQGNRRVTYKFD

Radius of gyration: 30.53 Å; chains: 1; bounding box: 91×73×88 Å